Protein AF-0000000067814040 (afdb_homodimer)

pLDDT: mean 76.68, std 21.83, range [29.09, 97.12]

Solvent-accessible surface area (backbone atoms only — not comparable to full-atom values): 14785 Å² total; per-residue (Å²): 137,80,80,74,77,75,74,78,72,78,73,64,59,64,59,48,51,52,49,49,51,51,48,52,51,48,50,49,51,46,48,53,50,46,48,51,49,50,57,46,49,72,57,18,56,72,44,40,51,51,40,48,48,37,49,49,43,40,53,51,52,50,51,43,36,55,52,36,62,66,55,54,41,68,54,37,56,74,64,34,38,67,59,50,40,55,51,50,29,62,50,62,69,46,59,79,85,33,56,80,59,49,51,84,36,51,29,58,32,54,50,34,38,52,48,48,51,52,50,52,49,45,51,27,54,51,51,47,42,55,52,55,58,72,71,109,137,80,80,74,77,75,73,80,72,79,72,63,60,64,59,48,52,54,48,49,51,52,49,51,52,49,49,49,52,46,47,53,49,47,48,51,48,49,56,48,49,71,59,16,57,71,46,40,52,50,41,46,49,37,48,49,43,43,53,51,52,52,52,43,34,56,53,37,62,67,57,54,42,68,56,36,56,74,63,36,37,68,59,51,41,55,52,50,27,62,51,62,68,47,60,79,85,32,57,79,57,49,53,84,36,52,27,58,33,52,49,36,40,54,48,49,52,52,50,52,48,44,50,28,53,49,51,48,43,54,53,55,58,72,70,108

Radius of gyration: 29.71 Å; Cα contacts (8 Å, |Δi|>4): 203; chains: 2; bounding box: 99×56×40 Å

Secondary structure (DSSP, 8-state):
------------HHHHHHHHHHHHHHHHHHHHHHHHHHHHHHTHHHHHHHHHHHHHHHHHHHHHHHHHHHS-HHHHHHT-HHHHHHHHHHHHT--GGG----TT-HHHHHHHHHHHHHHHHHHHHHHHHHHHHHH-/------------HHHHHHHHHHHHHHHHHHHHHHHHHHHHHHTHHHHHHHHHHHHHHHHHHHHHHHHHHHS-HHHHHHT-HHHHHHHHHHHHT--GGG----TT-HHHHHHHHHHHHHHHHHHHHHHHHHHHHHH-

Sequence (272 aa):
MSIERRSCVNQAPHVTKRLLAIIVLLTGLLCMFGGYLLGRMARVEPRKNTEMLTYNLTLLADSIYKKAKRIPPKLLHQNDPDKIQIRLFEIFNCTQLCGALNKYNLAEFVKNSINFQVTKLMKSVNNASVYLDSLSMSIERRSCVNQAPHVTKRLLAIIVLLTGLLCMFGGYLLGRMARVEPRKNTEMLTYNLTLLADSIYKKAKRIPPKLLHQNDPDKIQIRLFEIFNCTQLCGALNKYNLAEFVKNSINFQVTKLMKSVNNASVYLDSLS

Foldseek 3Di:
DPPPPPPPPDDPVVVVVVVVVVVVVVVVVCCVVVCVVVVCVVVCPVCVVVVVVVVVVVVVLVVVLVVQQPDALVVCVVVDQVVVVVVVCVVLVHDCQLDGTHSHCRSSSSNSSSVVSVVVVVVVVVVVVVVVVVVD/DDPPPPPPDDPPVVV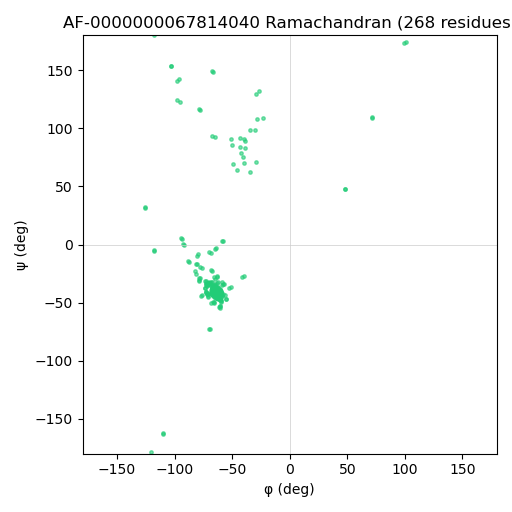VVVVVVVVVVVVVVCCVVVCVVVVCVVVCPVCVVVVVVVVVVVVVLVVVLVVQQPDALVNCVVVDQVVVVVVVCVVLVHDCQLDGTHSHCRSSSSNSSSVVSVVVVVVVVVVVVVVVVVVD

Organism: Spodoptera frugiperda (NCBI:txid7108)

Structure (mmCIF, N/CA/C/O backbone):
data_AF-0000000067814040-model_v1
#
loop_
_entity.id
_entity.type
_entity.pdbx_description
1 polymer SFRICE_004901
#
loop_
_atom_site.group_PDB
_atom_site.id
_atom_site.type_symbol
_atom_site.label_atom_id
_atom_site.label_alt_id
_atom_site.label_comp_id
_atom_site.label_asym_id
_atom_site.label_entity_id
_atom_site.label_seq_id
_atom_site.pdbx_PDB_ins_code
_atom_site.Cartn_x
_atom_site.Cartn_y
_atom_site.Cartn_z
_atom_site.occupancy
_atom_site.B_iso_or_equiv
_atom_site.auth_seq_id
_atom_site.auth_comp_id
_atom_site.auth_asym_id
_atom_site.auth_atom_id
_atom_site.pdbx_PDB_model_num
ATOM 1 N N . MET A 1 1 ? -80.875 -21.75 18.078 1 29.89 1 MET A N 1
ATOM 2 C CA . MET A 1 1 ? -79.812 -20.828 18.469 1 29.89 1 MET A CA 1
ATOM 3 C C . MET A 1 1 ? -78.625 -20.844 17.484 1 29.89 1 MET A C 1
ATOM 5 O O . MET A 1 1 ? -77.938 -21.844 17.375 1 29.89 1 MET A O 1
ATOM 9 N N . SER A 1 2 ? -78.875 -20.281 16.25 1 31.06 2 SER A N 1
ATOM 10 C CA . SER A 1 2 ? -78.125 -20.25 15.023 1 31.06 2 SER A CA 1
ATOM 11 C C . SER A 1 2 ? -76.812 -19.469 15.219 1 31.06 2 SER A C 1
ATOM 13 O O . SER A 1 2 ? -76.812 -18.359 15.75 1 31.06 2 SER A O 1
ATOM 15 N N . ILE A 1 3 ? -75.812 -20.25 15.547 1 33.28 3 ILE A N 1
ATOM 16 C CA . ILE A 1 3 ? -74.375 -19.812 15.625 1 33.28 3 ILE A CA 1
ATOM 17 C C . ILE A 1 3 ? -74.062 -18.922 14.43 1 33.28 3 ILE A C 1
ATOM 19 O O . ILE A 1 3 ? -74.125 -19.359 13.281 1 33.28 3 ILE A O 1
ATOM 23 N N . GLU A 1 4 ? -74.438 -17.641 14.43 1 31.72 4 GLU A N 1
ATOM 24 C CA . GLU A 1 4 ? -74.062 -16.672 13.406 1 31.72 4 GLU A CA 1
ATOM 25 C C . GLU A 1 4 ? -72.562 -16.672 13.164 1 31.72 4 GLU A C 1
ATOM 27 O O . GLU A 1 4 ? -71.812 -16.5 14.094 1 31.72 4 GLU A O 1
ATOM 32 N N . ARG A 1 5 ? -72.062 -17.5 12.203 1 30.45 5 ARG A N 1
ATOM 33 C CA . ARG A 1 5 ? -70.688 -17.438 11.617 1 30.45 5 ARG A CA 1
ATOM 34 C C . ARG A 1 5 ? -70.312 -16.016 11.266 1 30.45 5 ARG A C 1
ATOM 36 O O . ARG A 1 5 ? -70.875 -15.406 10.367 1 30.45 5 ARG A O 1
ATOM 43 N N . ARG A 1 6 ? -70.188 -15.078 12.227 1 32.72 6 ARG A N 1
ATOM 44 C CA . ARG A 1 6 ? -69.625 -13.789 11.875 1 32.72 6 ARG A CA 1
ATOM 45 C C . ARG A 1 6 ? -68.375 -13.977 10.953 1 32.72 6 ARG A C 1
ATOM 47 O O . ARG A 1 6 ? -67.5 -14.742 11.266 1 32.72 6 ARG A O 1
ATOM 54 N N . SER A 1 7 ? -68.625 -13.977 9.57 1 29.09 7 SER A N 1
ATOM 55 C CA . SER A 1 7 ? -67.625 -13.859 8.5 1 29.09 7 SER A CA 1
ATOM 56 C C . SER A 1 7 ? -66.562 -12.844 8.844 1 29.09 7 SER A C 1
ATOM 58 O O . SER A 1 7 ? -66.875 -11.68 9.117 1 29.09 7 SER A O 1
ATOM 60 N N . CYS A 1 8 ? -65.625 -13.172 9.75 1 32.09 8 CYS A N 1
ATOM 61 C CA . CYS A 1 8 ? -64.375 -12.484 9.844 1 32.09 8 CYS A CA 1
ATOM 62 C C . CYS A 1 8 ? -63.875 -12.031 8.461 1 32.09 8 CYS A C 1
ATOM 64 O O . CYS A 1 8 ? -63.5 -12.852 7.637 1 32.09 8 CYS A O 1
ATOM 66 N N . VAL A 1 9 ? -64.688 -11.141 7.816 1 32.97 9 VAL A N 1
ATOM 67 C CA . VAL A 1 9 ? -64.375 -10.422 6.594 1 32.97 9 VAL A CA 1
ATOM 68 C C . VAL A 1 9 ? -62.844 -10.211 6.52 1 32.97 9 VAL A C 1
ATOM 70 O O . VAL A 1 9 ? -62.188 -10.047 7.547 1 32.97 9 VAL A O 1
ATOM 73 N N . ASN A 1 10 ? -62.25 -10.594 5.34 1 32.94 10 ASN A N 1
ATOM 74 C CA . ASN A 1 10 ? -60.938 -10.539 4.668 1 32.94 10 ASN A CA 1
ATOM 75 C C . ASN A 1 10 ? -60.25 -9.203 4.895 1 32.94 10 ASN A C 1
ATOM 77 O O . ASN A 1 10 ? -60.844 -8.148 4.695 1 32.94 10 ASN A O 1
ATOM 81 N N . GLN A 1 11 ? -59.469 -9.062 5.883 1 40.62 11 GLN A N 1
ATOM 82 C CA . GLN A 1 11 ? -58.438 -8.039 6.023 1 40.62 11 GLN A CA 1
ATOM 83 C C . GLN A 1 11 ? -58 -7.504 4.66 1 40.62 11 GLN A C 1
ATOM 85 O O . GLN A 1 11 ? -57.844 -8.266 3.703 1 40.62 11 GLN A O 1
ATOM 90 N N . ALA A 1 12 ? -58.344 -6.27 4.281 1 43.25 12 ALA A N 1
ATOM 91 C CA . ALA A 1 12 ? -58.125 -5.523 3.043 1 43.25 12 ALA A CA 1
ATOM 92 C C . ALA A 1 12 ? -56.844 -5.953 2.361 1 43.25 12 ALA A C 1
ATOM 94 O O . ALA A 1 12 ? -55.781 -5.992 2.992 1 43.25 12 ALA A O 1
ATOM 95 N N . PRO A 1 13 ? -56.875 -6.848 1.321 1 46.22 13 PRO A N 1
ATOM 96 C CA . PRO A 1 13 ? -55.781 -7.422 0.5 1 46.22 13 PRO A CA 1
ATOM 97 C C . PRO A 1 13 ? -54.719 -6.398 0.113 1 46.22 13 PRO A C 1
ATOM 99 O O . PRO A 1 13 ? -53.562 -6.758 -0.106 1 46.22 13 PRO A O 1
ATOM 102 N N . HIS A 1 14 ? -55.188 -5.172 0.047 1 48.94 14 HIS A N 1
ATOM 103 C CA . HIS A 1 14 ? -54.219 -4.203 -0.457 1 48.94 14 HIS A CA 1
ATOM 104 C C . HIS A 1 14 ? -53.125 -3.936 0.569 1 48.94 14 HIS A C 1
ATOM 106 O O . HIS A 1 14 ? -51.938 -3.799 0.21 1 48.94 14 HIS A O 1
ATOM 112 N N . VAL A 1 15 ? -53.656 -3.967 1.816 1 52.91 15 VAL A N 1
ATOM 113 C CA . VAL A 1 15 ? -52.656 -3.684 2.832 1 52.91 15 VAL A CA 1
ATOM 114 C C . VAL A 1 15 ? -51.719 -4.875 2.973 1 52.91 15 VAL A C 1
ATOM 116 O O . VAL A 1 15 ? -50.5 -4.703 3.178 1 52.91 15 VAL A O 1
ATOM 119 N N . THR A 1 16 ? -52.344 -6.043 2.723 1 54.88 16 THR A N 1
ATOM 120 C CA . THR A 1 16 ? -51.531 -7.238 2.861 1 54.88 16 THR A CA 1
ATOM 121 C C . THR A 1 16 ? -50.562 -7.367 1.692 1 54.88 16 THR A C 1
ATOM 123 O O . THR A 1 16 ? -49.406 -7.793 1.872 1 54.88 16 THR A O 1
ATOM 126 N N . LYS A 1 17 ? -51.125 -6.965 0.548 1 56.12 17 LYS A N 1
ATOM 127 C CA . LYS A 1 17 ? -50.219 -7.035 -0.613 1 56.12 17 LYS A CA 1
ATOM 128 C C . LYS A 1 17 ? -49.062 -6.059 -0.475 1 56.12 17 LYS A C 1
ATOM 130 O O . LYS A 1 17 ? -47.938 -6.383 -0.843 1 56.12 17 LYS A O 1
ATOM 135 N N . ARG A 1 18 ? -49.375 -4.871 0.14 1 54.59 18 ARG A N 1
ATOM 136 C CA . ARG A 1 18 ? -48.344 -3.885 0.341 1 54.59 18 ARG A CA 1
ATOM 137 C C . ARG A 1 18 ? -47.344 -4.34 1.42 1 54.59 18 ARG A C 1
ATOM 139 O O . ARG A 1 18 ? -46.156 -4.16 1.284 1 54.59 18 ARG A O 1
ATOM 146 N N . LEU A 1 19 ? -47.938 -5.07 2.383 1 57.78 19 LEU A N 1
ATOM 147 C CA . LEU A 1 19 ? -47.094 -5.594 3.457 1 57.78 19 LEU A CA 1
ATOM 148 C C . LEU A 1 19 ? -46.219 -6.746 2.959 1 57.78 19 LEU A C 1
ATOM 150 O O . LEU A 1 19 ? -45.062 -6.828 3.297 1 57.78 19 LEU A O 1
ATOM 154 N N . LEU A 1 20 ? -46.844 -7.527 2.18 1 59 20 LEU A N 1
ATOM 155 C CA . LEU A 1 20 ? -46.094 -8.633 1.598 1 59 20 LEU A CA 1
ATOM 156 C C . LEU A 1 20 ? -45 -8.117 0.656 1 59 20 LEU A C 1
ATOM 158 O O . LEU A 1 20 ? -43.906 -8.656 0.629 1 59 20 LEU A O 1
ATOM 162 N N . ALA A 1 21 ? -45.344 -7.051 -0.032 1 61.56 21 ALA A N 1
ATOM 163 C CA . ALA A 1 21 ? -44.375 -6.445 -0.924 1 61.56 21 ALA A CA 1
ATOM 164 C C . ALA A 1 21 ? -43.188 -5.883 -0.137 1 61.56 21 ALA A C 1
ATOM 166 O O . ALA A 1 21 ? -42.031 -6.016 -0.554 1 61.56 21 ALA A O 1
ATOM 167 N N . ILE A 1 22 ? -43.438 -5.359 0.998 1 60.5 22 ILE A N 1
ATOM 168 C CA . ILE A 1 22 ? -42.406 -4.777 1.838 1 60.5 22 ILE A CA 1
ATOM 169 C C . ILE A 1 22 ? -41.562 -5.887 2.436 1 60.5 22 ILE A C 1
ATOM 171 O O . ILE A 1 22 ? -40.312 -5.766 2.496 1 60.5 22 ILE A O 1
ATOM 175 N N . ILE A 1 23 ? -42.25 -7.031 2.734 1 61.66 23 ILE A N 1
ATOM 176 C CA . ILE A 1 23 ? -41.5 -8.148 3.311 1 61.66 23 ILE A CA 1
ATOM 177 C C . ILE A 1 23 ? -40.594 -8.773 2.254 1 61.66 23 ILE A C 1
ATOM 179 O O . ILE A 1 23 ? -39.438 -9.094 2.531 1 61.66 23 ILE A O 1
ATOM 183 N N . VAL A 1 24 ? -41.094 -8.93 1.119 1 62.81 24 VAL A N 1
ATOM 184 C CA . VAL A 1 24 ? -40.312 -9.508 0.027 1 62.81 24 VAL A CA 1
ATOM 185 C C . VAL A 1 24 ? -39.156 -8.586 -0.324 1 62.81 24 VAL A C 1
ATOM 187 O O . VAL A 1 24 ? -38.031 -9.055 -0.565 1 62.81 24 VAL A O 1
ATOM 190 N N . LEU A 1 25 ? -39.344 -7.297 -0.315 1 67.06 25 LEU A N 1
ATOM 191 C CA . LEU A 1 25 ? -38.281 -6.336 -0.593 1 67.06 25 LEU A CA 1
ATOM 192 C C . LEU A 1 25 ? -37.219 -6.359 0.506 1 67.06 25 LEU A C 1
ATOM 194 O O . LEU A 1 25 ? -36.031 -6.336 0.22 1 67.06 25 LEU A O 1
ATOM 198 N N . LEU A 1 26 ? -37.656 -6.527 1.715 1 66.81 26 LEU A N 1
ATOM 199 C CA . LEU A 1 26 ? -36.75 -6.555 2.846 1 66.81 26 LEU A CA 1
ATOM 200 C C . LEU A 1 26 ? -35.938 -7.848 2.857 1 66.81 26 LEU A C 1
ATOM 202 O O . LEU A 1 26 ? -34.719 -7.828 3.127 1 66.81 26 LEU A O 1
ATOM 206 N N . THR A 1 27 ? -36.625 -8.859 2.594 1 63.78 27 THR A N 1
ATOM 207 C CA . THR A 1 27 ? -35.938 -10.148 2.531 1 63.78 27 THR A CA 1
ATOM 208 C C . THR A 1 27 ? -34.938 -10.164 1.384 1 63.78 27 THR A C 1
ATOM 210 O O . THR A 1 27 ? -33.844 -10.695 1.53 1 63.78 27 THR A O 1
ATOM 213 N N . GLY A 1 28 ? -35.406 -9.641 0.314 1 62.19 28 GLY A N 1
ATOM 214 C CA . GLY A 1 28 ? -34.469 -9.547 -0.805 1 62.19 28 GLY A CA 1
ATOM 215 C C . GLY A 1 28 ? -33.25 -8.719 -0.491 1 62.19 28 GLY A C 1
ATOM 216 O O . GLY A 1 28 ? -32.125 -9.102 -0.838 1 62.19 28 GLY A O 1
ATOM 217 N N . LEU A 1 29 ? -33.375 -7.641 0.146 1 61.84 29 LEU A N 1
ATOM 218 C CA . LEU A 1 29 ? -32.281 -6.777 0.553 1 61.84 29 LEU A CA 1
ATOM 219 C C . LEU A 1 29 ? -31.359 -7.496 1.543 1 61.84 29 LEU A C 1
ATOM 221 O O . LEU A 1 29 ? -30.141 -7.402 1.446 1 61.84 29 LEU A O 1
ATOM 225 N N . LEU A 1 30 ? -31.922 -8.188 2.445 1 59.62 30 LEU A N 1
ATOM 226 C CA . LEU A 1 30 ? -31.156 -8.945 3.43 1 59.62 30 LEU A CA 1
ATOM 227 C C . LEU A 1 30 ? -30.344 -10.047 2.756 1 59.62 30 LEU A C 1
ATOM 229 O O . LEU A 1 30 ? -29.188 -10.273 3.113 1 59.62 30 LEU A O 1
ATOM 233 N N . CYS A 1 31 ? -31.031 -10.641 1.894 1 62.41 31 CYS A N 1
ATOM 234 C CA . CYS A 1 31 ? -30.344 -11.711 1.167 1 62.41 31 CYS A CA 1
ATOM 235 C C . CYS A 1 31 ? -29.234 -11.156 0.293 1 62.41 31 CYS A C 1
ATOM 237 O O . CYS A 1 31 ? -28.172 -11.766 0.176 1 62.41 31 CYS A O 1
ATOM 239 N N . MET A 1 32 ? -29.406 -10.125 -0.333 1 54.78 32 MET A N 1
ATOM 240 C CA . MET A 1 32 ? -28.344 -9.492 -1.109 1 54.78 32 MET A CA 1
ATOM 241 C C . MET A 1 32 ? -27.188 -9.047 -0.206 1 54.78 32 MET A C 1
ATOM 243 O O . MET A 1 32 ? -26.016 -9.242 -0.542 1 54.78 32 MET A O 1
ATOM 247 N N . PHE A 1 33 ? -27.547 -8.516 0.903 1 56.56 33 PHE A N 1
ATOM 248 C CA . PHE A 1 33 ? -26.531 -8.086 1.861 1 56.56 33 PHE A CA 1
ATOM 249 C C . PHE A 1 33 ? -25.844 -9.289 2.508 1 56.56 33 PHE A C 1
ATOM 251 O O . PHE A 1 33 ? -24.641 -9.289 2.711 1 56.56 33 PHE A O 1
ATOM 258 N N . GLY A 1 34 ? -26.688 -10.242 2.898 1 50.03 34 GLY A N 1
ATOM 259 C CA . GLY A 1 34 ? -26.125 -11.461 3.465 1 50.03 34 GLY A CA 1
ATOM 260 C C . GLY A 1 34 ? -25.219 -12.203 2.504 1 50.03 34 GLY A C 1
ATOM 261 O O . GLY A 1 34 ? -24.141 -12.664 2.891 1 50.03 34 GLY A O 1
ATOM 262 N N . GLY A 1 35 ? -25.688 -12.477 1.37 1 50.16 35 GLY A N 1
ATOM 263 C CA . GLY A 1 35 ? -24.859 -13.109 0.349 1 50.16 35 GLY A CA 1
ATOM 264 C C . GLY A 1 35 ? -23.594 -12.344 0.045 1 50.16 35 GLY A C 1
ATOM 265 O O . GLY A 1 35 ? -22.516 -12.93 -0.092 1 50.16 35 GLY A O 1
ATOM 266 N N . TYR A 1 36 ? -23.766 -11.031 -0.13 1 46.75 36 TYR A N 1
ATOM 267 C CA . TYR A 1 36 ? -22.594 -10.18 -0.329 1 46.75 36 TYR A CA 1
ATOM 268 C C . TYR A 1 36 ? -21.609 -10.32 0.831 1 46.75 36 TYR A C 1
ATOM 270 O O . TYR A 1 36 ? -20.406 -10.43 0.621 1 46.75 36 TYR A O 1
ATOM 278 N N . LEU A 1 37 ? -22.156 -10.32 1.994 1 43.53 37 LEU A N 1
ATOM 279 C CA . LEU A 1 37 ? -21.312 -10.469 3.18 1 43.53 37 LEU A CA 1
ATOM 280 C C . LEU A 1 37 ? -20.672 -11.852 3.219 1 43.53 37 LEU A C 1
ATOM 282 O O . LEU A 1 37 ? -19.484 -11.977 3.549 1 43.53 37 LEU A O 1
ATOM 286 N N . LEU A 1 38 ? -21.531 -12.883 3.033 1 47.12 38 LEU A N 1
ATOM 287 C CA . LEU A 1 38 ? -21 -14.242 3.057 1 47.12 38 LEU A CA 1
ATOM 288 C C . LEU A 1 38 ? -19.969 -14.445 1.958 1 47.12 38 LEU A C 1
ATOM 290 O O . LEU A 1 38 ? -18.984 -15.164 2.154 1 47.12 38 LEU A O 1
ATOM 294 N N . GLY A 1 39 ? -20.359 -14.156 0.767 1 41.69 39 GLY A N 1
ATOM 295 C CA . GLY A 1 39 ? -19.406 -14.234 -0.332 1 41.69 39 GLY A CA 1
ATOM 296 C C . GLY A 1 39 ? -18.125 -13.477 -0.067 1 41.69 39 GLY A C 1
ATOM 297 O O . GLY A 1 39 ? -17.031 -13.938 -0.434 1 41.69 39 GLY A O 1
ATOM 298 N N . ARG A 1 40 ? -18.312 -12.367 0.598 1 41.91 40 ARG A N 1
ATOM 299 C CA . ARG A 1 40 ? -17.141 -11.594 1.003 1 41.91 40 ARG A CA 1
ATOM 300 C C . ARG A 1 40 ? -16.359 -12.32 2.1 1 41.91 40 ARG A C 1
ATOM 302 O O . ARG A 1 40 ? -15.141 -12.164 2.211 1 41.91 40 ARG A O 1
ATOM 309 N N . MET A 1 41 ? -17.047 -12.961 2.865 1 40 41 MET A N 1
ATOM 310 C CA . MET A 1 41 ? -16.375 -13.68 3.951 1 40 41 MET A CA 1
ATOM 311 C C . MET A 1 41 ? -15.539 -14.828 3.412 1 40 41 MET A C 1
ATOM 313 O O . MET A 1 41 ? -14.445 -15.094 3.92 1 40 41 MET A O 1
ATOM 317 N N . ALA A 1 42 ? -16.047 -15.703 2.566 1 40.38 42 ALA A N 1
ATOM 318 C CA . ALA A 1 42 ? -15.273 -16.812 2.002 1 40.38 42 ALA A CA 1
ATOM 319 C C . ALA A 1 42 ? -14.086 -16.281 1.203 1 40.38 42 ALA A C 1
ATOM 321 O O . ALA A 1 42 ? -13.039 -16.938 1.135 1 40.38 42 ALA A O 1
ATOM 322 N N . ARG A 1 43 ? -14.234 -15.344 0.347 1 43.09 43 ARG A N 1
ATOM 323 C CA . ARG A 1 43 ? -13.188 -14.586 -0.33 1 43.09 43 ARG A CA 1
ATOM 324 C C . ARG A 1 43 ? -12.289 -13.867 0.675 1 43.09 43 ARG A C 1
ATOM 326 O O . ARG A 1 43 ? -11.305 -13.234 0.294 1 43.09 43 ARG A O 1
ATOM 333 N N . VAL A 1 44 ? -12.617 -14.141 1.952 1 45.44 44 VAL A N 1
ATOM 334 C CA . VAL A 1 44 ? -12.266 -13.305 3.098 1 45.44 44 VAL A CA 1
ATOM 335 C C . VAL A 1 44 ? -10.828 -13.602 3.529 1 45.44 44 VAL A C 1
ATOM 337 O O . VAL A 1 44 ? -10.102 -12.695 3.949 1 45.44 44 VAL A O 1
ATOM 340 N N . GLU A 1 45 ? -10.484 -14.859 3.156 1 47.69 45 GLU A N 1
ATOM 341 C CA . GLU A 1 45 ? -9.242 -15.062 3.895 1 47.69 45 GLU A CA 1
ATOM 342 C C . GLU A 1 45 ? -8.117 -14.188 3.342 1 47.69 45 GLU A C 1
ATOM 344 O O . GLU A 1 45 ? -7.453 -13.469 4.094 1 47.69 45 GLU A O 1
ATOM 349 N N . PRO A 1 46 ? -7.648 -14.664 2.082 1 52.28 46 PRO A N 1
ATOM 350 C CA . PRO A 1 46 ? -6.535 -13.836 1.626 1 52.28 46 PRO A CA 1
ATOM 351 C C . PRO A 1 46 ? -6.906 -12.359 1.513 1 52.28 46 PRO A C 1
ATOM 353 O O . PRO A 1 46 ? -6.066 -11.484 1.755 1 52.28 46 PRO A O 1
ATOM 356 N N . ARG A 1 47 ? -8.258 -12.305 1.109 1 56.28 47 ARG A N 1
ATOM 357 C CA . ARG A 1 47 ? -8.812 -10.961 0.937 1 56.28 47 ARG A CA 1
ATOM 358 C C . ARG A 1 47 ? -8.812 -10.195 2.256 1 56.28 47 ARG A C 1
ATOM 360 O O . ARG A 1 47 ? -8.523 -9 2.285 1 56.28 47 ARG A O 1
ATOM 367 N N . LYS A 1 48 ? -8.906 -11.211 3.287 1 67.38 48 LYS A N 1
ATOM 368 C CA . LYS A 1 48 ? -9.102 -10.547 4.574 1 67.38 48 LYS A CA 1
ATOM 369 C C . LYS A 1 48 ? -7.781 -10 5.113 1 67.38 48 LYS A C 1
ATOM 371 O O . LYS A 1 48 ? -7.738 -8.891 5.652 1 67.38 48 LYS A O 1
ATOM 376 N N . ASN A 1 49 ? -6.699 -10.891 4.625 1 73.12 49 ASN A N 1
ATOM 377 C CA . ASN A 1 49 ? -5.438 -10.438 5.211 1 73.12 49 ASN A CA 1
ATOM 378 C C . ASN A 1 49 ? -4.902 -9.195 4.504 1 73.12 49 ASN A C 1
ATOM 380 O O . ASN A 1 49 ? -4.477 -8.242 5.156 1 73.12 49 ASN A O 1
ATOM 384 N N . THR A 1 50 ? -5 -9.297 3.109 1 80.62 50 THR A N 1
ATOM 385 C CA . THR A 1 50 ? -4.52 -8.148 2.357 1 80.62 50 THR A CA 1
ATOM 386 C C . THR A 1 50 ? -5.414 -6.934 2.594 1 80.62 50 THR A C 1
ATOM 388 O O . THR A 1 50 ? -4.926 -5.812 2.727 1 80.62 50 THR A O 1
ATOM 391 N N . GLU A 1 51 ? -6.703 -7.273 2.705 1 83.38 51 GLU A N 1
ATOM 392 C CA . GLU A 1 51 ? -7.652 -6.195 2.959 1 83.38 51 GLU A CA 1
ATOM 393 C C . GLU A 1 51 ? -7.41 -5.555 4.324 1 83.38 51 GLU A C 1
ATOM 395 O O . GLU A 1 51 ? -7.422 -4.332 4.453 1 83.38 51 GLU A O 1
ATOM 400 N N . MET A 1 52 ? -7.141 -6.367 5.273 1 84.69 52 MET A N 1
ATOM 401 C CA . MET A 1 52 ? -6.867 -5.855 6.613 1 84.69 52 MET A CA 1
ATOM 402 C C . MET A 1 52 ? -5.578 -5.043 6.629 1 84.69 52 MET A C 1
ATOM 404 O O . MET A 1 52 ? -5.512 -3.982 7.254 1 84.69 52 MET A O 1
ATOM 408 N N . LEU A 1 53 ? -4.641 -5.555 5.902 1 89.94 53 LEU A N 1
ATOM 409 C CA . LEU A 1 53 ? -3.354 -4.867 5.879 1 89.94 53 LEU A CA 1
ATOM 410 C C . LEU A 1 53 ? -3.477 -3.508 5.199 1 89.94 53 LEU A C 1
ATOM 412 O O . LEU A 1 53 ? -2.934 -2.516 5.688 1 89.94 53 LEU A O 1
ATOM 416 N N .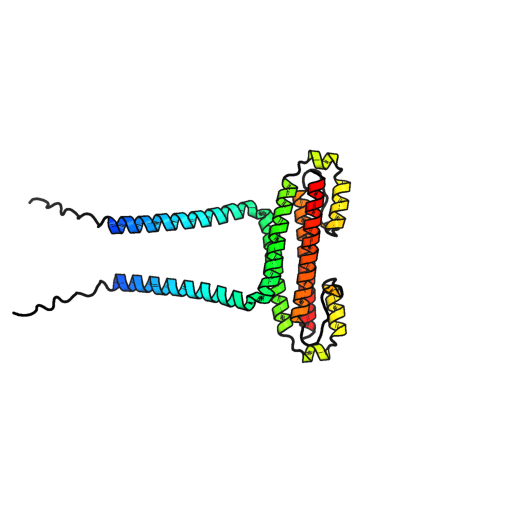 THR A 1 54 ? -4.219 -3.502 4.102 1 89 54 THR A N 1
ATOM 417 C CA . THR A 1 54 ? -4.367 -2.23 3.404 1 89 54 THR A CA 1
ATOM 418 C C . THR A 1 54 ? -5.234 -1.269 4.211 1 89 54 THR A C 1
ATOM 420 O O . THR A 1 54 ? -5.008 -0.057 4.191 1 89 54 THR A O 1
ATOM 423 N N . TYR A 1 55 ? -6.148 -1.857 4.902 1 86.69 55 TYR A N 1
ATOM 424 C CA . TYR A 1 55 ? -6.945 -1.025 5.797 1 86.69 55 TYR A CA 1
ATOM 425 C C . TYR A 1 55 ? -6.078 -0.406 6.887 1 86.69 55 TYR A C 1
ATOM 427 O O . TYR A 1 55 ? -6.18 0.792 7.164 1 86.69 55 TYR A O 1
ATOM 435 N N . ASN A 1 56 ? -5.223 -1.221 7.488 1 87.12 56 ASN A N 1
ATOM 436 C CA . ASN A 1 56 ? -4.301 -0.722 8.5 1 87.12 56 ASN A CA 1
ATOM 437 C C . ASN A 1 56 ? -3.371 0.347 7.938 1 87.12 56 ASN A C 1
ATOM 439 O O . ASN A 1 56 ? -3.07 1.334 8.609 1 87.12 56 ASN A O 1
ATOM 443 N N . LEU A 1 57 ? -2.953 0.135 6.711 1 93.12 57 LEU A N 1
ATOM 444 C CA . LEU A 1 57 ? -2.111 1.134 6.062 1 93.12 57 LEU A CA 1
ATOM 445 C C . LEU A 1 57 ? -2.85 2.461 5.922 1 93.12 57 LEU A C 1
ATOM 447 O O . LEU A 1 57 ? -2.27 3.525 6.141 1 93.12 57 LEU A O 1
ATOM 451 N N . THR A 1 58 ? -4.145 2.367 5.602 1 90.69 58 THR A N 1
ATOM 452 C CA . THR A 1 58 ? -4.949 3.578 5.457 1 90.69 58 THR A CA 1
ATOM 453 C C . THR A 1 58 ? -5.059 4.316 6.789 1 90.69 58 THR A C 1
ATOM 455 O O . THR A 1 58 ? -4.902 5.535 6.844 1 90.69 58 THR A O 1
ATOM 458 N N . LEU A 1 59 ? -5.281 3.613 7.832 1 88.81 59 LEU A N 1
ATOM 459 C CA . LEU A 1 59 ? -5.395 4.207 9.164 1 88.81 59 LEU A CA 1
ATOM 460 C C . LEU A 1 59 ? -4.082 4.859 9.578 1 88.81 59 LEU A C 1
ATOM 462 O O . LEU A 1 59 ? -4.082 5.961 10.133 1 88.81 59 LEU A O 1
ATOM 466 N N . LEU A 1 60 ? -3.018 4.133 9.352 1 92.81 60 LEU A N 1
ATOM 467 C CA . LEU A 1 60 ? -1.701 4.66 9.695 1 92.81 60 LEU A CA 1
ATOM 468 C C . LEU A 1 60 ? -1.4 5.93 8.906 1 92.81 60 LEU A C 1
ATOM 470 O O . LEU A 1 60 ? -0.867 6.898 9.461 1 92.81 60 LEU A O 1
ATOM 474 N N . ALA A 1 61 ? -1.744 5.875 7.637 1 93.44 61 ALA A N 1
ATOM 475 C CA . ALA A 1 61 ? -1.521 7.039 6.781 1 93.44 61 ALA A CA 1
ATOM 476 C C . ALA A 1 61 ? -2.305 8.25 7.281 1 93.44 61 ALA A C 1
ATOM 478 O O . ALA A 1 61 ? -1.786 9.367 7.309 1 93.44 61 ALA A O 1
ATOM 479 N N . ASP A 1 62 ? -3.498 8 7.664 1 90.25 62 ASP A N 1
ATOM 480 C CA . ASP A 1 62 ? -4.324 9.078 8.195 1 90.25 62 ASP A CA 1
ATOM 481 C C . ASP A 1 62 ? -3.748 9.625 9.5 1 90.25 62 ASP A C 1
ATOM 483 O O . ASP A 1 62 ? -3.732 10.836 9.719 1 90.25 62 ASP A O 1
ATOM 487 N N . SER A 1 63 ? -3.293 8.758 10.305 1 91.75 63 SER A N 1
ATOM 488 C CA . SER A 1 63 ? -2.738 9.148 11.602 1 91.75 63 SER A CA 1
ATOM 489 C C . SER A 1 63 ? -1.498 10.023 11.43 1 91.75 63 SER A C 1
ATOM 491 O O . SER A 1 63 ? -1.363 11.055 12.086 1 91.75 63 SER A O 1
ATOM 493 N N . ILE A 1 64 ? -0.634 9.648 10.539 1 94.75 64 ILE A N 1
ATOM 494 C CA . ILE A 1 64 ? 0.596 10.414 10.375 1 94.75 64 ILE A CA 1
ATOM 495 C C . ILE A 1 64 ? 0.285 11.75 9.695 1 94.75 64 ILE A C 1
ATOM 497 O O . ILE A 1 64 ? 0.951 12.75 9.953 1 94.75 64 ILE A O 1
ATOM 501 N N . TYR A 1 65 ? -0.693 11.742 8.82 1 93.38 65 TYR A N 1
ATOM 502 C CA . TYR A 1 65 ? -1.104 12.992 8.188 1 93.38 65 TYR A CA 1
ATOM 503 C C . TYR A 1 65 ? -1.571 14 9.227 1 93.38 65 TYR A C 1
ATOM 505 O O . TYR A 1 65 ? -1.156 15.164 9.203 1 93.38 65 TYR A O 1
ATOM 513 N N . LYS A 1 66 ? -2.414 13.539 10.102 1 90.88 66 LYS A N 1
ATOM 514 C CA . LYS A 1 66 ? -2.922 14.398 11.164 1 90.88 66 LYS A CA 1
ATOM 515 C C . LYS A 1 66 ? -1.788 14.898 12.055 1 90.88 66 LYS A C 1
ATOM 517 O O . LYS A 1 66 ? -1.769 16.062 12.453 1 90.88 66 LYS A O 1
ATOM 522 N N . LYS A 1 67 ? -0.873 14.047 12.312 1 92.88 67 LYS A N 1
ATOM 523 C CA . LYS A 1 67 ? 0.285 14.406 13.125 1 92.88 67 LYS A CA 1
ATOM 524 C C . LYS A 1 67 ? 1.133 15.469 12.43 1 92.88 67 LYS A C 1
ATOM 526 O O . LYS A 1 67 ? 1.538 16.453 13.055 1 92.88 67 LYS A O 1
ATOM 531 N N . ALA A 1 68 ? 1.368 15.273 11.18 1 95 68 ALA A N 1
ATOM 532 C CA . ALA A 1 68 ? 2.164 16.219 10.398 1 95 68 ALA A CA 1
ATOM 533 C C . ALA A 1 68 ? 1.485 17.578 10.336 1 95 68 ALA A C 1
ATOM 535 O O . ALA A 1 68 ? 2.154 18.625 10.383 1 95 68 ALA A O 1
ATOM 536 N N . LYS A 1 69 ? 0.182 17.578 10.266 1 92.81 69 LYS A N 1
ATOM 537 C CA . LYS A 1 69 ? -0.585 18.812 10.156 1 92.81 69 LYS A CA 1
ATOM 538 C C . LYS A 1 69 ? -0.504 19.625 11.445 1 92.81 69 LYS A C 1
ATOM 540 O O . LYS A 1 69 ? -0.642 20.859 11.422 1 92.81 69 LYS A O 1
ATOM 545 N N . ARG A 1 70 ? -0.209 19 12.5 1 93.25 70 ARG A N 1
ATOM 546 C CA . ARG A 1 70 ? -0.204 19.656 13.805 1 93.25 70 ARG A CA 1
ATOM 547 C C . ARG A 1 70 ? 1.154 20.297 14.094 1 93.25 70 ARG A C 1
ATOM 549 O O . ARG A 1 70 ? 1.283 21.109 15 1 93.25 70 ARG A O 1
ATOM 556 N N . ILE A 1 71 ? 2.156 19.938 13.344 1 94.69 71 ILE A N 1
ATOM 557 C CA . ILE A 1 71 ? 3.486 20.5 13.57 1 94.69 71 ILE A CA 1
ATOM 558 C C . ILE A 1 71 ? 3.562 21.906 12.992 1 94.69 71 ILE A C 1
ATOM 560 O O . ILE A 1 71 ? 3.412 22.094 11.781 1 94.69 71 ILE A O 1
ATOM 564 N N . PRO A 1 72 ? 3.752 22.875 13.812 1 93.5 72 PRO A N 1
ATOM 565 C CA . PRO A 1 72 ? 3.762 24.25 13.328 1 93.5 72 PRO A CA 1
ATOM 566 C C . PRO A 1 72 ? 4.949 24.562 12.422 1 93.5 72 PRO A C 1
ATOM 568 O O . PRO A 1 72 ? 6.035 24 12.609 1 93.5 72 PRO A O 1
ATOM 571 N N . PRO A 1 73 ? 4.785 25.469 11.469 1 93.88 73 PRO A N 1
ATOM 572 C CA . PRO A 1 73 ? 5.855 25.844 10.539 1 93.88 73 PRO A CA 1
ATOM 573 C C . PRO A 1 73 ? 7.094 26.391 11.258 1 93.88 73 PRO A C 1
ATOM 575 O O . PRO A 1 73 ? 8.219 26.188 10.789 1 93.88 73 PRO A O 1
ATOM 578 N N . LYS A 1 74 ? 6.945 27.062 12.383 1 93.44 74 LYS A N 1
ATOM 579 C CA . LYS A 1 74 ? 8.07 27.594 13.141 1 93.44 74 LYS A CA 1
ATOM 580 C C . LYS A 1 74 ? 9.016 26.5 13.586 1 93.44 74 LYS A C 1
ATOM 582 O O . LYS A 1 74 ? 10.242 26.656 13.508 1 93.44 74 LYS A O 1
ATOM 587 N N . LEU A 1 75 ? 8.453 25.422 13.992 1 93.81 75 LEU A N 1
ATOM 588 C CA . LEU A 1 75 ? 9.25 24.297 14.445 1 93.81 75 LEU A CA 1
ATOM 589 C C . LEU A 1 75 ? 10.016 23.672 13.289 1 93.81 75 LEU A C 1
ATOM 591 O O . LEU A 1 75 ? 11.156 23.234 13.453 1 93.81 75 LEU A O 1
ATOM 595 N N . LEU A 1 76 ? 9.422 23.578 12.141 1 93.81 76 LEU A N 1
ATOM 596 C CA . LEU A 1 76 ? 10.07 23.047 10.953 1 93.81 76 LEU A CA 1
ATOM 597 C C . LEU A 1 76 ? 11.227 23.938 10.516 1 93.81 76 LEU A C 1
ATOM 599 O O . LEU A 1 76 ? 12.281 23.438 10.117 1 93.81 76 LEU A O 1
ATOM 603 N N . HIS A 1 77 ? 11.016 25.203 10.617 1 92.38 77 HIS A N 1
ATOM 604 C CA . HIS A 1 77 ? 12.055 26.172 10.242 1 92.38 77 HIS A CA 1
ATOM 605 C C . HIS A 1 77 ? 13.258 26.062 11.172 1 92.38 77 HIS A C 1
ATOM 607 O O . HIS A 1 77 ? 14.406 26.062 10.711 1 92.38 77 HIS A O 1
ATOM 613 N N . GLN A 1 78 ? 12.969 25.844 12.5 1 93.06 78 GLN A N 1
ATOM 614 C CA . GLN A 1 78 ? 14.023 25.75 13.508 1 93.06 78 GLN A CA 1
ATOM 615 C C . GLN A 1 78 ? 14.852 24.484 13.32 1 93.06 78 GLN A C 1
ATOM 617 O O . GLN A 1 78 ? 16.047 24.469 13.648 1 93.06 78 GLN A O 1
ATOM 622 N N . ASN A 1 79 ? 14.219 23.406 12.836 1 93.19 79 ASN A N 1
ATOM 623 C CA . ASN A 1 79 ? 14.898 22.125 12.664 1 93.19 79 ASN A CA 1
ATOM 624 C C . ASN A 1 79 ? 15.461 21.969 11.25 1 93.19 79 ASN A C 1
ATOM 626 O O . ASN A 1 79 ? 15.859 20.875 10.852 1 93.19 79 ASN A O 1
ATOM 630 N N . ASP A 1 80 ? 15.391 22.891 10.453 1 92.5 80 ASP A N 1
ATOM 631 C CA . ASP A 1 80 ? 15.93 22.906 9.102 1 92.5 80 ASP A CA 1
ATOM 632 C C . ASP A 1 80 ? 15.117 22 8.18 1 92.5 80 ASP A C 1
ATOM 634 O O . ASP A 1 80 ? 15.281 20.781 8.195 1 92.5 80 ASP A O 1
ATOM 638 N N . PRO A 1 81 ? 14.422 22.516 7.332 1 92.94 81 PRO A N 1
ATOM 639 C CA . PRO A 1 81 ? 13.562 21.734 6.445 1 92.94 81 PRO A CA 1
ATOM 640 C C . PRO A 1 81 ? 14.352 20.781 5.547 1 92.94 81 PRO A C 1
ATOM 642 O O . PRO A 1 81 ? 13.867 19.703 5.215 1 92.94 81 PRO A O 1
ATOM 645 N N . ASP A 1 82 ? 15.547 21.141 5.141 1 92.25 82 ASP A N 1
ATOM 646 C CA . ASP A 1 82 ? 16.359 20.297 4.273 1 92.25 82 ASP A CA 1
ATOM 647 C C . ASP A 1 82 ? 16.781 19.016 4.996 1 92.25 82 ASP A C 1
ATOM 649 O O . ASP A 1 82 ? 16.766 17.938 4.414 1 92.25 82 ASP A O 1
ATOM 653 N N . LYS A 1 83 ? 17.109 19.156 6.273 1 94.31 83 LYS A N 1
ATOM 654 C CA . LYS A 1 83 ? 17.5 18 7.066 1 94.31 83 LYS A CA 1
ATOM 655 C C . LYS A 1 83 ? 16.297 17.062 7.281 1 94.31 83 LYS A C 1
ATOM 657 O O . LYS A 1 83 ? 16.438 15.844 7.211 1 94.31 83 LYS A O 1
ATOM 662 N N . ILE A 1 84 ? 15.188 17.625 7.527 1 95.44 84 ILE A N 1
ATOM 663 C CA . ILE A 1 84 ? 13.961 16.844 7.723 1 95.44 84 ILE A CA 1
ATOM 664 C C . ILE A 1 84 ? 13.617 16.094 6.434 1 95.44 84 ILE A C 1
ATOM 666 O O . ILE A 1 84 ? 13.266 14.922 6.469 1 95.44 84 ILE A O 1
ATOM 670 N N . GLN A 1 85 ? 13.766 16.828 5.281 1 94.5 85 GLN A N 1
ATOM 671 C CA . GLN A 1 85 ? 13.469 16.219 3.99 1 94.5 85 GLN A CA 1
ATOM 672 C C . GLN A 1 85 ? 14.375 15.023 3.719 1 94.5 85 GLN A C 1
ATOM 674 O O . GLN A 1 85 ? 13.906 13.977 3.275 1 94.5 85 GLN A O 1
ATOM 679 N N . ILE A 1 86 ? 15.633 15.18 3.945 1 94.31 86 ILE A N 1
ATOM 680 C CA . ILE A 1 86 ? 16.594 14.109 3.707 1 94.31 86 ILE A CA 1
ATOM 681 C C . ILE A 1 86 ? 16.234 12.898 4.559 1 94.31 86 ILE A C 1
ATOM 683 O O . ILE A 1 86 ? 16.25 11.766 4.07 1 94.31 86 ILE A O 1
ATOM 687 N N . ARG A 1 87 ? 15.852 13.133 5.793 1 95.56 87 ARG A N 1
ATOM 688 C CA . ARG A 1 87 ? 15.5 12.039 6.699 1 95.56 87 ARG A CA 1
ATOM 689 C C . ARG A 1 87 ? 14.227 11.336 6.234 1 95.56 87 ARG A C 1
ATOM 691 O O . ARG A 1 87 ? 14.156 10.109 6.238 1 95.56 87 ARG A O 1
ATOM 698 N N . LEU A 1 88 ? 13.289 12.109 5.84 1 95.75 88 LEU A N 1
ATOM 699 C CA . LEU A 1 88 ? 12.039 11.516 5.379 1 95.75 88 LEU A CA 1
ATOM 700 C C . LEU A 1 88 ? 12.234 10.797 4.047 1 95.75 88 LEU A C 1
ATOM 702 O O . LEU A 1 88 ? 11.602 9.773 3.791 1 95.75 88 LEU A O 1
ATOM 706 N N . PHE A 1 89 ? 13.125 11.289 3.191 1 95.19 89 PHE A N 1
ATOM 707 C CA . PHE A 1 89 ? 13.477 10.586 1.959 1 95.19 89 PHE A CA 1
ATOM 708 C C . PHE A 1 89 ? 14.047 9.211 2.262 1 95.19 89 PHE A C 1
ATOM 710 O O . PHE A 1 89 ? 13.695 8.227 1.607 1 95.19 89 PHE A O 1
ATOM 717 N N . GLU A 1 90 ? 14.844 9.148 3.25 1 95 90 GLU A N 1
ATOM 718 C CA . GLU A 1 90 ? 15.461 7.887 3.648 1 95 90 GLU A CA 1
ATOM 719 C C . GLU A 1 90 ? 14.422 6.922 4.211 1 95 90 GLU A C 1
ATOM 721 O O . GLU A 1 90 ? 14.43 5.734 3.883 1 95 90 GLU A O 1
ATOM 726 N N . ILE A 1 91 ? 13.516 7.445 5.016 1 95.81 91 ILE A N 1
ATOM 727 C CA . ILE A 1 91 ? 12.508 6.617 5.676 1 95.81 91 ILE A CA 1
ATOM 728 C C . ILE A 1 91 ? 11.562 6.027 4.633 1 95.81 91 ILE A C 1
ATOM 730 O O . ILE A 1 91 ? 11.258 4.832 4.668 1 95.81 91 ILE A O 1
ATOM 734 N N . PHE A 1 92 ? 11.109 6.859 3.645 1 94.75 92 PHE A N 1
ATOM 735 C CA . PHE A 1 92 ? 10.117 6.422 2.668 1 94.75 92 PHE A CA 1
ATOM 736 C C . PHE A 1 92 ? 10.797 5.871 1.419 1 94.75 92 PHE A C 1
ATOM 738 O O . PHE A 1 92 ? 10.125 5.395 0.502 1 94.75 92 PHE A O 1
ATOM 745 N N . ASN A 1 93 ? 12.156 5.883 1.458 1 89.5 93 ASN A N 1
ATOM 746 C CA . ASN A 1 93 ? 12.883 5.512 0.247 1 89.5 93 ASN A CA 1
ATOM 747 C C . ASN A 1 93 ? 12.328 6.238 -0.978 1 89.5 93 ASN A C 1
ATOM 749 O O . ASN A 1 93 ? 12.016 5.609 -1.988 1 89.5 93 ASN A O 1
ATOM 753 N N . CYS A 1 94 ? 12.18 7.449 -0.76 1 86.94 94 CYS A N 1
ATOM 754 C CA . CYS A 1 94 ? 11.609 8.312 -1.791 1 86.94 94 CYS A CA 1
ATOM 755 C C . CYS A 1 94 ? 12.703 9.125 -2.477 1 86.94 94 CYS A C 1
ATOM 757 O O . CYS A 1 94 ? 13.828 9.203 -1.986 1 86.94 94 CYS A O 1
ATOM 759 N N . THR A 1 95 ? 12.375 9.469 -3.686 1 81.06 95 THR A N 1
ATOM 760 C CA . THR A 1 95 ? 13.234 10.383 -4.43 1 81.06 95 THR A CA 1
ATOM 761 C C . THR A 1 95 ? 12.562 11.742 -4.613 1 81.06 95 THR A C 1
ATOM 763 O O . THR A 1 95 ? 11.609 12.062 -3.898 1 81.06 95 THR A O 1
ATOM 766 N N . GLN A 1 96 ? 13.039 12.516 -5.531 1 79.44 96 GLN A N 1
ATOM 767 C CA . GLN A 1 96 ? 12.547 13.867 -5.797 1 79.44 96 GLN A CA 1
ATOM 768 C C . GLN A 1 96 ? 11.102 13.828 -6.297 1 79.44 96 GLN A C 1
ATOM 770 O O . GLN A 1 96 ? 10.414 14.852 -6.285 1 79.44 96 GLN A O 1
ATOM 775 N N . LEU A 1 97 ? 10.625 12.594 -6.469 1 80.25 97 LEU A N 1
ATOM 776 C CA . LEU A 1 97 ? 9.273 12.445 -6.988 1 80.25 97 LEU A CA 1
ATOM 777 C C . LEU A 1 97 ? 8.242 12.641 -5.887 1 80.25 97 LEU A C 1
ATOM 779 O O . LEU A 1 97 ? 7.062 12.883 -6.164 1 80.25 97 LEU A O 1
ATOM 783 N N . CYS A 1 98 ? 8.781 12.547 -4.66 1 86.44 98 CYS A N 1
ATOM 784 C CA . CYS A 1 98 ? 7.875 12.75 -3.537 1 86.44 98 CYS A CA 1
ATOM 785 C C . CYS A 1 98 ? 7.637 14.234 -3.293 1 86.44 98 CYS A C 1
ATOM 787 O O . CYS A 1 98 ? 6.738 14.609 -2.541 1 86.44 98 CYS A O 1
ATOM 789 N N . GLY A 1 99 ? 8.391 15.125 -3.939 1 86.38 99 GLY A N 1
ATOM 790 C CA . GLY A 1 99 ? 8.242 16.562 -3.795 1 86.38 99 GLY A CA 1
ATOM 791 C C . GLY A 1 99 ? 9.281 17.188 -2.879 1 86.38 99 GLY A C 1
ATOM 792 O O . GLY A 1 99 ? 10.109 16.484 -2.305 1 86.38 99 GLY A O 1
ATOM 793 N N . ALA A 1 100 ? 9.211 18.547 -2.846 1 89.25 100 ALA A N 1
ATOM 794 C CA . ALA A 1 100 ? 10.102 19.297 -1.971 1 89.25 100 ALA A CA 1
ATOM 795 C C . ALA A 1 100 ? 9.398 19.672 -0.669 1 89.25 100 ALA A C 1
ATOM 797 O O . ALA A 1 100 ? 8.203 19.953 -0.663 1 89.25 100 ALA A O 1
ATOM 798 N N . LEU A 1 101 ? 10.203 19.562 0.398 1 92.5 101 LEU A N 1
ATOM 799 C CA . LEU A 1 101 ? 9.656 19.922 1.702 1 92.5 101 LEU A CA 1
ATOM 800 C C . LEU A 1 101 ? 10 21.359 2.061 1 92.5 101 LEU A C 1
ATOM 802 O O . LEU A 1 101 ? 11.148 21.781 1.942 1 92.5 101 LEU A O 1
ATOM 806 N N . ASN A 1 102 ? 8.961 22.156 2.312 1 88.12 102 ASN A N 1
ATOM 807 C CA . ASN A 1 102 ? 9.141 23.484 2.891 1 88.12 102 ASN A CA 1
ATOM 808 C C . ASN A 1 102 ? 8.453 23.594 4.246 1 88.12 102 ASN A C 1
ATOM 810 O O . ASN A 1 102 ? 7.887 22.625 4.75 1 88.12 102 ASN A O 1
ATOM 814 N N . LYS A 1 103 ? 8.539 24.719 4.863 1 88.38 103 LYS A N 1
ATOM 815 C CA . LYS A 1 103 ? 8.07 24.891 6.234 1 88.38 103 LYS A CA 1
ATOM 816 C C . LYS A 1 103 ? 6.547 24.797 6.309 1 88.38 103 LYS A C 1
ATOM 818 O O . LYS A 1 103 ? 5.984 24.609 7.391 1 88.38 103 LYS A O 1
ATOM 823 N N . TYR A 1 104 ? 5.82 24.719 5.09 1 89.81 104 TYR A N 1
ATOM 824 C CA . TYR A 1 104 ? 4.363 24.812 5.141 1 89.81 104 TYR A CA 1
ATOM 825 C C . TYR A 1 104 ? 3.723 23.531 4.613 1 89.81 104 TYR A C 1
ATOM 827 O O . TYR A 1 104 ? 2.5 23.375 4.672 1 89.81 104 TYR A O 1
ATOM 835 N N . ASN A 1 105 ? 4.5 22.625 4.109 1 92.69 105 ASN A N 1
ATOM 836 C CA . ASN A 1 105 ? 3.848 21.547 3.367 1 92.69 105 ASN A CA 1
ATOM 837 C C . ASN A 1 105 ? 4.238 20.172 3.904 1 92.69 105 ASN A C 1
ATOM 839 O O . ASN A 1 105 ? 4.355 19.219 3.141 1 92.69 105 ASN A O 1
ATOM 843 N N . LEU A 1 106 ? 4.504 20.031 5.215 1 94.69 106 LEU A N 1
ATOM 844 C CA . LEU A 1 106 ? 4.93 18.766 5.793 1 94.69 106 LEU A CA 1
ATOM 845 C C . LEU A 1 106 ? 3.861 17.688 5.605 1 94.69 106 LEU A C 1
ATOM 847 O O . LEU A 1 106 ? 4.164 16.578 5.184 1 94.69 106 LEU A O 1
ATOM 851 N N . ALA A 1 107 ? 2.602 18.031 5.871 1 93.44 107 ALA A N 1
ATOM 852 C CA . ALA A 1 107 ? 1.513 17.062 5.754 1 93.44 107 ALA A CA 1
ATOM 853 C C . ALA A 1 107 ? 1.363 16.578 4.316 1 93.44 107 ALA A C 1
ATOM 855 O O . ALA A 1 107 ? 1.212 15.383 4.07 1 93.44 107 ALA A O 1
ATOM 856 N N . GLU A 1 108 ? 1.447 17.469 3.369 1 91.62 108 GLU A N 1
ATOM 857 C CA . GLU A 1 108 ? 1.336 17.109 1.959 1 91.62 108 GLU A CA 1
ATOM 858 C C . GLU A 1 108 ? 2.521 16.266 1.513 1 91.62 108 GLU A C 1
ATOM 860 O O . GLU A 1 108 ? 2.357 15.32 0.732 1 91.62 108 GLU A O 1
ATOM 865 N N . PHE A 1 109 ? 3.664 16.625 2.029 1 93.5 109 PHE A N 1
ATOM 866 C CA . PHE A 1 109 ? 4.859 15.859 1.691 1 93.5 109 PHE A CA 1
ATOM 867 C C . PHE A 1 109 ? 4.73 14.414 2.152 1 93.5 109 PHE A C 1
ATOM 869 O O . PHE A 1 109 ? 5.043 13.484 1.403 1 93.5 109 PHE A O 1
ATOM 876 N N . VAL A 1 110 ? 4.266 14.234 3.404 1 94.25 110 VAL A N 1
ATOM 877 C CA . VAL A 1 110 ? 4.09 12.898 3.951 1 94.25 110 VAL A CA 1
ATOM 878 C C . VAL A 1 110 ? 3.055 12.133 3.127 1 94.25 110 VAL A C 1
ATOM 880 O O . VAL A 1 110 ? 3.273 10.977 2.762 1 94.25 110 VAL A O 1
ATOM 883 N N . LYS A 1 111 ? 2.016 12.82 2.82 1 92.69 111 LYS A N 1
ATOM 884 C CA . LYS A 1 111 ? 0.969 12.211 2.004 1 92.69 111 LYS A CA 1
ATOM 885 C C . LYS A 1 111 ? 1.511 11.789 0.642 1 92.69 111 LYS A C 1
ATOM 887 O O . LYS A 1 111 ? 1.248 10.68 0.181 1 92.69 111 LYS A O 1
ATOM 892 N N . ASN A 1 112 ? 2.225 12.648 0.041 1 92 112 ASN A N 1
ATOM 893 C CA . ASN A 1 112 ? 2.799 12.352 -1.268 1 92 112 ASN A CA 1
ATOM 894 C C . ASN A 1 112 ? 3.779 11.188 -1.196 1 92 112 ASN A C 1
ATOM 896 O O . ASN A 1 112 ? 3.846 10.367 -2.117 1 92 112 ASN A O 1
ATOM 900 N N . SER A 1 113 ? 4.531 11.156 -0.173 1 94.38 113 SER A N 1
ATOM 901 C CA . SER A 1 113 ? 5.5 10.086 0.005 1 94.38 113 SER A CA 1
ATOM 902 C C . SER A 1 113 ? 4.809 8.727 0.101 1 94.38 113 SER A C 1
ATOM 904 O O . SER A 1 113 ? 5.23 7.762 -0.539 1 94.38 113 SER A O 1
ATOM 906 N N . ILE A 1 114 ? 3.729 8.68 0.878 1 94.38 114 ILE A N 1
ATOM 907 C CA . ILE A 1 114 ? 2.982 7.434 1.04 1 94.38 114 ILE A CA 1
ATOM 908 C C . ILE A 1 114 ? 2.312 7.059 -0.279 1 94.38 114 ILE A C 1
ATOM 910 O O . ILE A 1 114 ? 2.367 5.902 -0.703 1 94.38 114 ILE A O 1
ATOM 914 N N . ASN A 1 115 ? 1.731 8.094 -0.962 1 91.81 115 ASN A N 1
ATOM 915 C CA . ASN A 1 115 ? 1.085 7.84 -2.246 1 91.81 115 ASN A CA 1
ATOM 916 C C . ASN A 1 115 ? 2.078 7.324 -3.281 1 91.81 115 ASN A C 1
ATOM 918 O O . ASN A 1 115 ? 1.743 6.457 -4.09 1 91.81 115 ASN A O 1
ATOM 922 N N . PHE A 1 116 ? 3.223 7.863 -3.219 1 93.12 116 PHE A N 1
ATOM 923 C CA . PHE A 1 116 ? 4.262 7.43 -4.145 1 93.12 116 PHE A CA 1
ATOM 924 C C . PHE A 1 116 ? 4.578 5.949 -3.943 1 93.12 116 PHE A C 1
ATOM 926 O O . PHE A 1 116 ? 4.645 5.188 -4.91 1 93.12 116 PHE A O 1
ATOM 933 N N . GLN A 1 117 ? 4.738 5.527 -2.707 1 93.81 117 GLN A N 1
ATOM 934 C CA . GLN A 1 117 ? 5.066 4.137 -2.41 1 93.81 117 GLN A CA 1
ATOM 935 C C . GLN A 1 117 ? 3.918 3.207 -2.781 1 93.81 117 GLN A C 1
ATOM 937 O O . GLN A 1 117 ? 4.141 2.115 -3.309 1 93.81 117 GLN A O 1
ATOM 942 N N . VAL A 1 118 ? 2.682 3.631 -2.516 1 93.75 118 VAL A N 1
ATOM 943 C CA . VAL A 1 118 ? 1.526 2.801 -2.844 1 93.75 118 VAL A CA 1
ATOM 944 C C . VAL A 1 118 ? 1.403 2.662 -4.359 1 93.75 118 VAL A C 1
ATOM 946 O O . VAL A 1 118 ? 1.148 1.57 -4.871 1 93.75 118 VAL A O 1
ATOM 949 N N . THR A 1 119 ? 1.615 3.764 -5.086 1 93.25 119 THR A N 1
ATOM 950 C CA . THR A 1 119 ? 1.545 3.729 -6.543 1 93.25 119 THR A CA 1
ATOM 951 C C . THR A 1 119 ? 2.641 2.832 -7.113 1 93.25 119 THR A C 1
ATOM 953 O O . THR A 1 119 ? 2.406 2.088 -8.07 1 93.25 119 THR A O 1
ATOM 956 N N . LYS A 1 120 ? 3.803 2.959 -6.523 1 93.75 120 LYS A N 1
ATOM 957 C CA . LYS A 1 120 ? 4.906 2.102 -6.945 1 93.75 120 LYS A CA 1
ATOM 958 C C . LYS A 1 120 ? 4.559 0.627 -6.766 1 93.75 120 LYS A C 1
ATOM 960 O O . LYS A 1 120 ? 4.852 -0.198 -7.633 1 93.75 120 LYS A O 1
ATOM 965 N N . LEU A 1 121 ? 3.973 0.305 -5.645 1 95.19 121 LEU A N 1
ATOM 966 C CA . LEU A 1 121 ? 3.549 -1.067 -5.391 1 95.19 121 LEU A CA 1
ATOM 967 C C . LEU A 1 121 ? 2.473 -1.497 -6.383 1 95.19 121 LEU A C 1
ATOM 969 O O . LEU A 1 121 ? 2.51 -2.617 -6.895 1 95.19 121 LEU A O 1
ATOM 973 N N . MET A 1 122 ? 1.538 -0.629 -6.672 1 95.31 122 MET A N 1
ATOM 974 C CA . MET A 1 122 ? 0.486 -0.95 -7.633 1 95.31 122 MET A CA 1
ATOM 975 C C . MET A 1 122 ? 1.077 -1.259 -9 1 95.31 122 MET A C 1
ATOM 977 O O . MET A 1 122 ? 0.612 -2.168 -9.695 1 95.31 122 MET A O 1
ATOM 981 N N . LYS A 1 123 ? 2.049 -0.482 -9.352 1 95.31 123 LYS A N 1
ATOM 982 C CA . LYS A 1 123 ? 2.723 -0.742 -10.625 1 95.31 123 LYS A CA 1
ATOM 983 C C . LYS A 1 123 ? 3.381 -2.119 -10.625 1 95.31 123 LYS A C 1
ATOM 985 O O . LYS A 1 123 ? 3.303 -2.85 -11.617 1 95.31 123 LYS A O 1
ATOM 990 N N . SER A 1 124 ? 4 -2.439 -9.531 1 95.81 124 SER A N 1
ATOM 991 C CA . SER A 1 124 ? 4.617 -3.756 -9.406 1 95.81 124 SER A CA 1
ATOM 992 C C . SER A 1 124 ? 3.578 -4.867 -9.531 1 95.81 124 SER A C 1
ATOM 994 O O . SER A 1 124 ? 3.822 -5.879 -10.188 1 95.81 124 SER A O 1
ATOM 996 N N . VAL A 1 125 ? 2.434 -4.699 -8.898 1 96 125 VAL A N 1
ATOM 997 C CA . VAL A 1 125 ? 1.368 -5.695 -8.953 1 96 125 VAL A CA 1
ATOM 998 C C . VAL A 1 125 ? 0.866 -5.848 -10.383 1 96 125 VAL A C 1
ATOM 1000 O O . VAL A 1 125 ? 0.628 -6.961 -10.852 1 96 125 VAL A O 1
ATOM 1003 N N . ASN A 1 126 ? 0.76 -4.695 -11.047 1 94.88 126 ASN A N 1
ATOM 1004 C CA . ASN A 1 126 ? 0.337 -4.738 -12.445 1 94.88 126 ASN A CA 1
ATOM 1005 C C . ASN A 1 126 ? 1.356 -5.461 -13.312 1 94.88 126 ASN A C 1
ATOM 1007 O O . ASN A 1 126 ? 0.984 -6.262 -14.18 1 94.88 126 ASN A O 1
ATOM 1011 N N . ASN A 1 127 ? 2.619 -5.176 -13.078 1 96 127 ASN A N 1
ATOM 1012 C CA . ASN A 1 127 ? 3.67 -5.863 -13.82 1 96 127 ASN A CA 1
ATOM 1013 C C . ASN A 1 127 ? 3.637 -7.371 -13.578 1 96 127 ASN A C 1
ATOM 1015 O O . ASN A 1 127 ? 3.826 -8.156 -14.5 1 96 127 ASN A O 1
ATOM 1019 N N . ALA A 1 128 ? 3.426 -7.742 -12.344 1 96.81 128 ALA A N 1
ATOM 1020 C CA . ALA A 1 128 ? 3.312 -9.156 -12.008 1 96.81 128 ALA A CA 1
ATOM 1021 C C . ALA A 1 128 ? 2.115 -9.797 -12.703 1 96.81 128 ALA A C 1
ATOM 1023 O O . ALA A 1 128 ? 2.191 -10.938 -13.164 1 96.81 128 ALA A O 1
ATOM 1024 N N . SER A 1 129 ? 1.03 -9.055 -12.758 1 95.5 129 SER A N 1
ATOM 1025 C CA . SER A 1 129 ? -0.169 -9.539 -13.43 1 95.5 129 SER A CA 1
ATOM 1026 C C . SER A 1 129 ? 0.091 -9.797 -14.914 1 95.5 129 SER A C 1
ATOM 1028 O O . SER A 1 129 ? -0.309 -10.836 -15.445 1 95.5 129 SER A O 1
ATOM 1030 N N . VAL A 1 130 ? 0.743 -8.867 -15.539 1 95.31 130 VAL A N 1
ATOM 1031 C CA . VAL A 1 130 ? 1.08 -9.008 -16.953 1 95.31 130 VAL A CA 1
ATOM 1032 C C . VAL A 1 130 ? 1.995 -10.211 -17.156 1 95.31 130 VAL A C 1
ATOM 1034 O O . VAL A 1 130 ? 1.814 -10.992 -18.094 1 95.31 130 VAL A O 1
ATOM 1037 N N . TYR A 1 131 ? 2.975 -10.406 -16.297 1 97.06 131 TYR A N 1
ATOM 1038 C CA . TYR A 1 131 ? 3.889 -11.547 -16.375 1 97.06 131 TYR A CA 1
ATOM 1039 C C . TYR A 1 131 ? 3.135 -12.859 -16.25 1 97.06 131 TYR A C 1
ATOM 1041 O O . TYR A 1 131 ? 3.375 -13.797 -17.031 1 97.06 131 TYR A O 1
ATOM 1049 N N . LEU A 1 132 ? 2.168 -12.984 -15.344 1 95.69 132 LEU A N 1
ATOM 1050 C CA . LEU A 1 132 ? 1.389 -14.203 -15.164 1 95.69 132 LEU A CA 1
ATOM 1051 C C . LEU A 1 132 ? 0.552 -14.508 -16.406 1 95.69 132 LEU A C 1
ATOM 1053 O O . LEU A 1 132 ? 0.363 -15.672 -16.75 1 95.69 132 LEU A O 1
ATOM 1057 N N . ASP A 1 133 ? 0.097 -13.43 -17.031 1 92.81 133 ASP A N 1
ATOM 1058 C CA . ASP A 1 133 ? -0.66 -13.617 -18.266 1 92.81 133 ASP A CA 1
ATOM 1059 C C . ASP A 1 133 ? 0.214 -14.219 -19.359 1 92.81 133 ASP A C 1
ATOM 1061 O O . ASP A 1 133 ? -0.279 -14.945 -20.219 1 92.81 133 ASP A O 1
ATOM 1065 N N . SER A 1 134 ? 1.49 -13.945 -19.312 1 92.62 134 SER A N 1
ATOM 1066 C CA . SER A 1 134 ? 2.41 -14.453 -20.328 1 92.62 134 SER A CA 1
ATOM 1067 C C . SER A 1 134 ? 2.711 -15.938 -20.109 1 92.62 134 SER A C 1
ATOM 1069 O O . SER A 1 134 ? 3.197 -16.609 -21.016 1 92.62 134 SER A O 1
ATOM 1071 N N . LEU A 1 135 ? 2.488 -16.453 -18.922 1 90.25 135 LEU A N 1
ATOM 1072 C CA . LEU A 1 135 ? 2.701 -17.859 -18.609 1 90.25 135 LEU A CA 1
ATOM 1073 C C . LEU A 1 135 ? 1.554 -18.719 -19.141 1 90.25 135 LEU A C 1
ATOM 1075 O O . LEU A 1 135 ? 1.712 -19.922 -19.344 1 90.25 135 LEU A O 1
ATOM 1079 N N . SER A 1 136 ? 0.329 -18.141 -19.25 1 77.75 136 SER A N 1
ATOM 1080 C CA . SER A 1 136 ? -0.855 -18.891 -19.656 1 77.75 136 SER A CA 1
ATOM 1081 C C . SER A 1 136 ? -1.02 -18.859 -21.172 1 77.75 136 SER A C 1
ATOM 1083 O O . SER A 1 136 ? -1.494 -19.844 -21.766 1 77.75 136 SER A O 1
ATOM 1085 N N . MET B 1 1 ? -82.062 21.844 8.773 1 29.52 1 MET B N 1
ATOM 1086 C CA . MET B 1 1 ? -81.188 20.812 8.203 1 29.52 1 MET B CA 1
ATOM 1087 C C . MET B 1 1 ? -79.812 20.891 8.773 1 29.52 1 MET B C 1
ATOM 1089 O O . MET B 1 1 ? -79.062 21.844 8.523 1 29.52 1 MET B O 1
ATOM 1093 N N . SER B 1 2 ? -79.625 20.406 10.039 1 31.3 2 SER B N 1
ATOM 1094 C CA . SER B 1 2 ? -78.5 20.453 10.977 1 31.3 2 SER B CA 1
ATOM 1095 C C . SER B 1 2 ? -77.312 19.625 10.477 1 31.3 2 SER B C 1
ATOM 1097 O O . SER B 1 2 ? -77.5 18.469 10.062 1 31.3 2 SER B O 1
ATOM 1099 N N . ILE B 1 3 ? -76.438 20.297 9.812 1 33.97 3 ILE B N 1
ATOM 1100 C CA . ILE B 1 3 ? -75.125 19.781 9.328 1 33.97 3 ILE B CA 1
ATOM 1101 C C . ILE B 1 3 ? -74.5 18.969 10.43 1 33.97 3 ILE B C 1
ATOM 1103 O O . ILE B 1 3 ? -74.188 19.5 11.516 1 33.97 3 ILE B O 1
ATOM 1107 N N . GLU B 1 4 ? -74.812 17.688 10.625 1 31.81 4 GLU B N 1
ATOM 1108 C CA . GLU B 1 4 ? -74.188 16.719 11.508 1 31.81 4 GLU B CA 1
ATOM 1109 C C . GLU B 1 4 ? -72.625 16.719 11.305 1 31.81 4 GLU B C 1
ATOM 1111 O O . GLU B 1 4 ? -72.188 16.469 10.195 1 31.81 4 GLU B O 1
ATOM 1116 N N . ARG B 1 5 ? -71.875 17.562 11.938 1 30.14 5 ARG B N 1
ATOM 1117 C CA . ARG B 1 5 ? -70.375 17.531 12.047 1 30.14 5 ARG B CA 1
ATOM 1118 C C . ARG B 1 5 ? -69.938 16.141 12.453 1 30.14 5 ARG B C 1
ATOM 1120 O O . ARG B 1 5 ? -70.188 15.68 13.562 1 30.14 5 ARG B O 1
ATOM 1127 N N . ARG B 1 6 ? -70.062 15.102 11.578 1 32.69 6 ARG B N 1
ATOM 1128 C CA . ARG B 1 6 ? -69.375 13.82 11.828 1 32.69 6 ARG B CA 1
ATOM 1129 C C . ARG B 1 6 ? -68 14.023 12.391 1 32.69 6 ARG B C 1
ATOM 1131 O O . ARG B 1 6 ? -67.188 14.766 11.812 1 32.69 6 ARG B O 1
ATOM 1138 N N . SER B 1 7 ? -67.812 14.102 13.727 1 29.55 7 SER B N 1
ATOM 1139 C CA . SER B 1 7 ? -66.562 14.023 14.531 1 29.55 7 SER B CA 1
ATOM 1140 C C . SER B 1 7 ? -65.625 12.969 13.977 1 29.55 7 SER B C 1
ATOM 1142 O O . SER B 1 7 ? -66 11.797 13.844 1 29.55 7 SER B O 1
ATOM 1144 N N . CYS B 1 8 ? -65.062 13.234 12.812 1 33 8 CYS B N 1
ATOM 1145 C CA . CYS B 1 8 ? -63.844 12.484 12.414 1 33 8 CYS B CA 1
ATOM 1146 C C . CYS B 1 8 ? -63.031 12.055 13.633 1 33 8 CYS B C 1
ATOM 1148 O O . CYS B 1 8 ? -62.531 12.898 14.367 1 33 8 CYS B O 1
ATOM 1150 N N . VAL B 1 9 ? -63.562 11.078 14.398 1 34.16 9 VAL B N 1
ATOM 1151 C CA . VAL B 1 9 ? -63 10.305 15.492 1 34.16 9 VAL B CA 1
ATOM 1152 C C . VAL B 1 9 ? -61.469 10.234 15.328 1 34.16 9 VAL B C 1
ATOM 1154 O O . VAL B 1 9 ? -60.969 10.203 14.203 1 34.16 9 VAL B O 1
ATOM 1157 N N . ASN B 1 10 ? -60.688 10.523 16.438 1 33.59 10 ASN B N 1
ATOM 1158 C CA . ASN B 1 10 ? -59.344 10.508 16.938 1 33.59 10 ASN B CA 1
ATOM 1159 C C . ASN B 1 10 ? -58.594 9.258 16.469 1 33.59 10 ASN B C 1
ATOM 1161 O O . ASN B 1 10 ? -59.031 8.133 16.734 1 33.59 10 ASN B O 1
ATOM 1165 N N . GLN B 1 11 ? -58.031 9.234 15.289 1 41.16 11 GLN B N 1
ATOM 1166 C CA . GLN B 1 11 ? -57.031 8.273 14.859 1 41.16 11 GLN B CA 1
ATOM 1167 C C . GLN B 1 11 ? -56.219 7.781 16.047 1 41.16 11 GLN B C 1
ATOM 1169 O O . GLN B 1 11 ? -55.781 8.578 16.875 1 41.16 11 GLN B O 1
ATOM 1174 N N . ALA B 1 12 ? -56.344 6.566 16.547 1 44.34 12 ALA B N 1
ATOM 1175 C CA . ALA B 1 12 ? -55.719 5.863 17.672 1 44.34 12 ALA B CA 1
ATOM 1176 C C . ALA B 1 12 ? -54.281 6.289 17.859 1 44.34 12 ALA B C 1
ATOM 1178 O O . ALA B 1 12 ? -53.5 6.277 16.906 1 44.34 12 ALA B O 1
ATOM 1179 N N . PRO B 1 13 ? -53.969 7.227 18.812 1 48.31 13 PRO B N 1
ATOM 1180 C CA . PRO B 1 13 ? -52.688 7.801 19.203 1 48.31 13 PRO B CA 1
ATOM 1181 C C . PRO B 1 13 ? -51.562 6.758 19.234 1 48.31 13 PRO B C 1
ATOM 1183 O O . PRO B 1 13 ? -50.406 7.102 19.062 1 48.31 13 PRO B O 1
ATOM 1186 N N . HIS B 1 14 ? -51.969 5.543 19.469 1 50.28 14 HIS B N 1
ATOM 1187 C CA . HIS B 1 14 ? -50.906 4.574 19.656 1 50.28 14 HIS B CA 1
ATOM 1188 C C . HIS B 1 14 ? -50.188 4.281 18.328 1 50.28 14 HIS B C 1
ATOM 1190 O O . HIS B 1 14 ? -48.969 4.133 18.312 1 50.28 14 HIS B O 1
ATOM 1196 N N . VAL B 1 15 ? -51.031 4.316 17.328 1 53.06 15 VAL B N 1
ATOM 1197 C CA . VAL B 1 15 ? -50.406 3.98 16.047 1 53.06 15 VAL B CA 1
ATOM 1198 C C . VAL B 1 15 ? -49.531 5.145 15.578 1 53.06 15 VAL B C 1
ATOM 1200 O O . VAL B 1 15 ? -48.469 4.93 14.992 1 53.06 15 VAL B O 1
ATOM 1203 N N . THR B 1 16 ? -50.031 6.332 16 1 55.06 16 THR B N 1
ATOM 1204 C CA . THR B 1 16 ? -49.281 7.504 15.555 1 55.06 16 THR B CA 1
ATOM 1205 C C . THR B 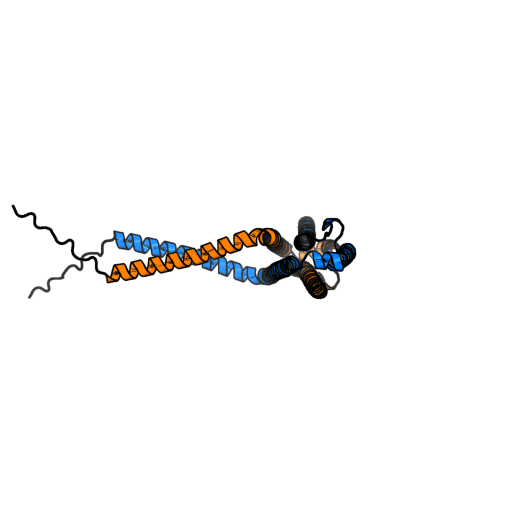1 16 ? -47.969 7.633 16.328 1 55.06 16 THR B C 1
ATOM 1207 O O . THR B 1 16 ? -46.938 8.023 15.773 1 55.06 16 THR B O 1
ATOM 1210 N N . LYS B 1 17 ? -48.125 7.273 17.625 1 56.44 17 LYS B N 1
ATOM 1211 C CA . LYS B 1 17 ? -46.906 7.355 18.422 1 56.44 17 LYS B CA 1
ATOM 1212 C C . LYS B 1 17 ? -45.844 6.359 17.938 1 56.44 17 LYS B C 1
ATOM 1214 O O . LYS B 1 17 ? -44.656 6.672 17.906 1 56.44 17 LYS B O 1
ATOM 1219 N 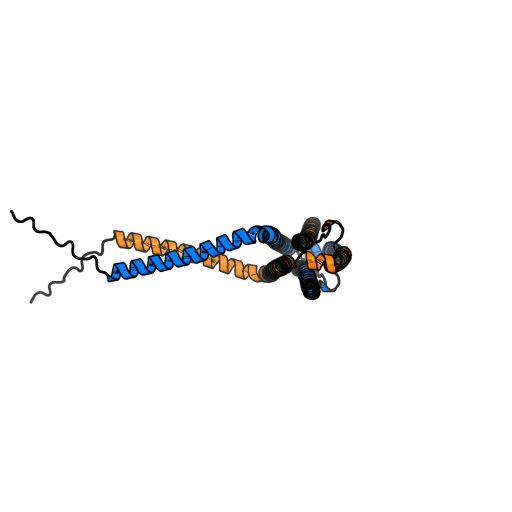N . ARG B 1 18 ? -46.344 5.172 17.484 1 55.16 18 ARG B N 1
ATOM 1220 C CA . ARG B 1 18 ? -45.438 4.164 16.984 1 55.16 18 ARG B CA 1
ATOM 1221 C C . ARG B 1 18 ? -44.844 4.57 15.633 1 55.16 18 ARG B C 1
ATOM 1223 O O . ARG B 1 18 ? -43.656 4.371 15.367 1 55.16 18 ARG B O 1
ATOM 1230 N N . LEU B 1 19 ? -45.719 5.285 14.906 1 58.22 19 LEU B N 1
ATOM 1231 C CA . LEU B 1 19 ? -45.281 5.766 13.602 1 58.22 19 LEU B CA 1
ATOM 1232 C C . LEU B 1 19 ? -44.281 6.91 13.75 1 58.22 19 LEU B C 1
ATOM 1234 O O . LEU B 1 19 ? -43.281 6.957 13.047 1 58.22 19 LEU B O 1
ATOM 1238 N N . LEU B 1 20 ? -44.594 7.719 14.672 1 59.38 20 LEU B N 1
ATOM 1239 C CA . LEU B 1 20 ? -43.688 8.828 14.938 1 59.38 20 LEU B CA 1
ATOM 1240 C C . LEU B 1 20 ? -42.375 8.32 15.492 1 59.38 20 LEU B C 1
ATOM 1242 O O . LEU B 1 20 ? -41.312 8.836 15.133 1 59.38 20 LEU B O 1
ATOM 1246 N N . ALA B 1 21 ? -42.438 7.277 16.266 1 62 21 ALA B N 1
ATOM 1247 C CA . ALA B 1 21 ? -41.219 6.688 16.812 1 62 21 ALA B CA 1
ATOM 1248 C C . ALA B 1 21 ? -40.375 6.082 15.695 1 62 21 ALA B C 1
ATOM 1250 O O . ALA B 1 21 ? -39.125 6.207 15.711 1 62 21 ALA B O 1
ATOM 1251 N N . ILE B 1 22 ? -41 5.539 14.727 1 61.09 22 ILE B N 1
ATOM 1252 C CA . ILE B 1 22 ? -40.281 4.914 13.609 1 61.09 22 ILE B CA 1
ATOM 1253 C C . ILE B 1 22 ? -39.656 5.988 12.727 1 61.09 22 ILE B C 1
ATOM 1255 O O . ILE B 1 22 ? -38.531 5.848 12.266 1 61.09 22 ILE B O 1
ATOM 1259 N N . ILE B 1 23 ? -40.375 7.133 12.633 1 61.28 23 ILE B N 1
ATOM 1260 C CA . ILE B 1 23 ? -39.875 8.219 11.805 1 61.28 23 ILE B CA 1
ATOM 1261 C C . ILE B 1 23 ? -38.656 8.867 12.492 1 61.28 23 ILE B C 1
ATOM 1263 O O . ILE B 1 23 ? -37.656 9.164 11.836 1 61.28 23 ILE B O 1
ATOM 1267 N N . VAL B 1 24 ? -38.75 9.062 13.727 1 62.91 24 VAL B N 1
ATOM 1268 C CA . VAL B 1 24 ? -37.656 9.664 14.484 1 62.91 24 VAL B CA 1
ATOM 1269 C C . VAL B 1 24 ? -36.469 8.742 14.469 1 62.91 24 VAL B C 1
ATOM 1271 O O . VAL B 1 24 ? -35.312 9.203 14.32 1 62.91 24 VAL B O 1
ATOM 1274 N N . LEU B 1 25 ? -36.656 7.465 14.555 1 67.5 25 LEU B N 1
ATOM 1275 C CA . LEU B 1 25 ? -35.562 6.504 14.5 1 67.5 25 LEU B CA 1
ATOM 1276 C C . LEU B 1 25 ? -34.906 6.48 13.117 1 67.5 25 LEU B C 1
ATOM 1278 O O . LEU B 1 25 ? -33.688 6.453 13 1 67.5 25 LEU B O 1
ATOM 1282 N N . LEU B 1 26 ? -35.719 6.617 12.109 1 66.69 26 LEU B N 1
ATOM 1283 C CA . LEU B 1 26 ? -35.188 6.598 10.742 1 66.69 26 LEU B CA 1
ATOM 1284 C C . LEU B 1 26 ? -34.438 7.879 10.43 1 66.69 26 LEU B C 1
ATOM 1286 O O . LEU B 1 26 ? -33.375 7.836 9.789 1 66.69 26 LEU B O 1
ATOM 1290 N N . THR B 1 27 ? -35 8.906 10.867 1 63.78 27 THR B N 1
ATOM 1291 C CA . THR B 1 27 ? -34.344 10.18 10.664 1 63.78 27 THR B CA 1
ATOM 1292 C C . THR B 1 27 ? -33 10.234 11.43 1 63.78 27 THR B C 1
ATOM 1294 O O . THR B 1 27 ? -32 10.742 10.914 1 63.78 27 THR B O 1
ATOM 1297 N N . GLY B 1 28 ? -33.094 9.734 12.602 1 62.88 28 GLY B N 1
ATOM 1298 C CA . GLY B 1 28 ? -31.875 9.664 13.367 1 62.88 28 GLY B CA 1
ATOM 1299 C C . GLY B 1 28 ? -30.812 8.812 12.711 1 62.88 28 GLY B C 1
ATOM 1300 O O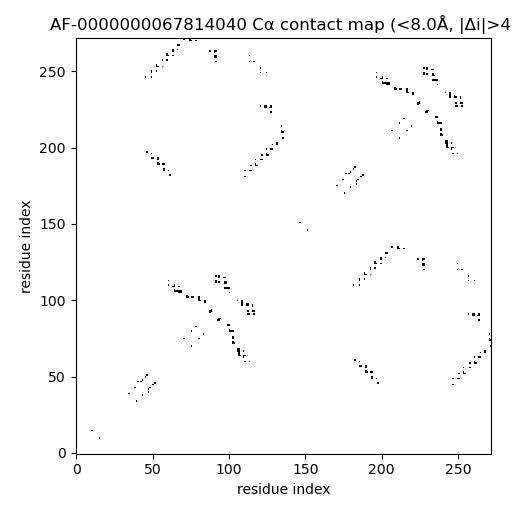 . GLY B 1 28 ? -29.641 9.195 12.664 1 62.88 28 GLY B O 1
ATOM 1301 N N . LEU B 1 29 ? -31.125 7.727 12.188 1 62.25 29 LEU B N 1
ATOM 1302 C CA . LEU B 1 29 ? -30.203 6.84 11.477 1 62.25 29 LEU B CA 1
ATOM 1303 C C . LEU B 1 29 ? -29.672 7.512 10.219 1 62.25 29 LEU B C 1
ATOM 1305 O O . LEU B 1 29 ? -28.469 7.406 9.922 1 62.25 29 LEU B O 1
ATOM 1309 N N . LEU B 1 30 ? -30.484 8.18 9.516 1 59.69 30 LEU B N 1
ATOM 1310 C CA . LEU B 1 30 ? -30.078 8.898 8.312 1 59.69 30 LEU B CA 1
ATOM 1311 C C . LEU B 1 30 ? -29.094 10.008 8.656 1 59.69 30 LEU B C 1
ATOM 1313 O O . LEU B 1 30 ? -28.109 10.219 7.941 1 59.69 30 LEU B O 1
ATOM 1317 N N . CYS B 1 31 ? -29.453 10.625 9.672 1 62.66 31 CYS B N 1
ATOM 1318 C CA . CYS B 1 31 ? -28.578 11.711 10.109 1 62.66 31 CYS B CA 1
ATOM 1319 C C . CYS B 1 31 ? -27.234 11.172 10.594 1 62.66 31 CYS B C 1
ATOM 1321 O O . CYS B 1 31 ? -26.203 11.773 10.352 1 62.66 31 CYS B O 1
ATOM 1323 N N . MET B 1 32 ? -27.203 10.156 11.273 1 54.62 32 MET B N 1
ATOM 1324 C CA . MET B 1 32 ? -25.953 9.539 11.695 1 54.62 32 MET B CA 1
ATOM 1325 C C . MET B 1 32 ? -25.156 9.062 10.484 1 54.62 32 MET B C 1
ATOM 1327 O O . MET B 1 32 ? -23.938 9.25 10.422 1 54.62 32 MET B O 1
ATOM 1331 N N . PHE B 1 33 ? -25.844 8.508 9.57 1 56.5 33 PHE B N 1
ATOM 1332 C CA . PHE B 1 33 ? -25.203 8.039 8.352 1 56.5 33 PHE B CA 1
ATOM 1333 C C . PHE B 1 33 ? -24.766 9.219 7.488 1 56.5 33 PHE B C 1
ATOM 1335 O O . PHE B 1 33 ? -23.672 9.195 6.91 1 56.5 33 PHE B O 1
ATOM 1342 N N . GLY B 1 34 ? -25.656 10.156 7.375 1 51.22 34 GLY B N 1
ATOM 1343 C CA . GLY B 1 34 ? -25.312 11.352 6.633 1 51.22 34 GLY B CA 1
ATOM 1344 C C . GLY B 1 34 ? -24.141 12.109 7.23 1 51.22 34 GLY B C 1
ATOM 1345 O O . GLY B 1 34 ? -23.25 12.555 6.508 1 51.22 34 GLY B O 1
ATOM 1346 N N . GLY B 1 35 ? -24.234 12.406 8.461 1 50.69 35 GLY B N 1
ATOM 1347 C CA . GLY B 1 35 ? -23.125 13.062 9.156 1 50.69 35 GLY B CA 1
ATOM 1348 C C . GLY B 1 35 ? -21.828 12.297 9.055 1 50.69 35 GLY B C 1
ATOM 1349 O O . GLY B 1 35 ? -20.766 12.883 8.828 1 50.69 35 GLY B O 1
ATOM 1350 N N . TYR B 1 36 ? -21.922 11.008 9.297 1 47.31 36 TYR B N 1
ATOM 1351 C CA . TYR B 1 36 ? -20.734 10.156 9.141 1 47.31 36 TYR B CA 1
ATOM 1352 C C . TYR B 1 36 ? -20.188 10.258 7.727 1 47.31 36 TYR B C 1
ATOM 1354 O O . TYR B 1 36 ? -18.969 10.375 7.539 1 47.31 36 TYR B O 1
ATOM 1362 N N . LEU B 1 37 ? -21.062 10.25 6.797 1 44.41 37 LEU B N 1
ATOM 1363 C CA . LEU B 1 37 ? -20.656 10.367 5.402 1 44.41 37 LEU B CA 1
ATOM 1364 C C . LEU B 1 37 ? -20.062 11.75 5.125 1 44.41 37 LEU B C 1
ATOM 1366 O O . LEU B 1 37 ? -19.047 11.859 4.43 1 44.41 37 LEU B O 1
ATOM 1370 N N . LEU B 1 38 ? -20.812 12.75 5.562 1 47.31 38 LEU B N 1
ATOM 1371 C CA . LEU B 1 38 ? -20.328 14.109 5.34 1 47.31 38 LEU B CA 1
ATOM 1372 C C . LEU B 1 38 ? -19 14.336 6.043 1 47.31 38 LEU B C 1
ATOM 1374 O O . LEU B 1 38 ? -18.125 15.039 5.523 1 47.31 38 LEU B O 1
ATOM 1378 N N . GLY B 1 39 ? -18.969 14.07 7.309 1 43.16 39 GLY B N 1
ATOM 1379 C CA . GLY B 1 39 ? -17.719 14.188 8.039 1 43.16 39 GLY B CA 1
ATOM 1380 C C . GLY B 1 39 ? -16.578 13.422 7.398 1 43.16 39 GLY B C 1
ATOM 1381 O O . GLY B 1 39 ? -15.438 13.898 7.387 1 43.16 39 GLY B O 1
ATOM 1382 N N . ARG B 1 40 ? -16.938 12.297 6.883 1 42.19 40 ARG B N 1
ATOM 1383 C CA . ARG B 1 40 ? -15.953 11.516 6.141 1 42.19 40 ARG B CA 1
ATOM 1384 C C . ARG B 1 40 ? -15.594 12.203 4.828 1 42.19 40 ARG B C 1
ATOM 1386 O O . ARG B 1 40 ? -14.484 12.031 4.32 1 42.19 40 ARG B O 1
ATOM 1393 N N . MET B 1 41 ? -16.516 12.82 4.289 1 40.78 41 MET B N 1
ATOM 1394 C CA . MET B 1 41 ? -16.25 13.508 3.025 1 40.78 41 MET B CA 1
ATOM 1395 C C . MET B 1 41 ? -15.266 14.656 3.223 1 40.78 41 MET B C 1
ATOM 1397 O O . MET B 1 41 ? -14.414 14.898 2.369 1 40.78 41 MET B O 1
ATOM 1401 N N . ALA B 1 42 ? -15.469 15.578 4.199 1 40.53 42 ALA B N 1
ATOM 1402 C CA . ALA B 1 42 ? -14.539 16.688 4.441 1 40.53 42 ALA B CA 1
ATOM 1403 C C . ALA B 1 42 ? -13.148 16.156 4.797 1 40.53 42 ALA B C 1
ATOM 1405 O O . ALA B 1 42 ? -12.141 16.797 4.488 1 40.53 42 ALA B O 1
ATOM 1406 N N . ARG B 1 43 ? -12.969 15.266 5.691 1 43.28 43 ARG B N 1
ATOM 1407 C CA . ARG B 1 43 ? -11.75 14.531 5.984 1 43.28 43 ARG B CA 1
ATOM 1408 C C . ARG B 1 43 ? -11.258 13.766 4.758 1 43.28 43 ARG B C 1
ATOM 1410 O O . ARG B 1 43 ? -10.203 13.125 4.797 1 43.28 43 ARG B O 1
ATOM 1417 N N . VAL B 1 44 ? -12.008 13.984 3.65 1 45.09 44 VAL B N 1
ATOM 1418 C CA . VAL B 1 44 ? -12.102 13.117 2.479 1 45.09 44 VAL B CA 1
ATOM 1419 C C . VAL B 1 44 ? -10.922 13.383 1.545 1 45.09 44 VAL B C 1
ATOM 1421 O O . VAL B 1 44 ? -10.422 12.461 0.893 1 45.09 44 VAL B O 1
ATOM 1424 N N . GLU B 1 45 ? -10.406 14.586 1.743 1 47.81 45 GLU B N 1
ATOM 1425 C CA . GLU B 1 45 ? -9.531 14.766 0.587 1 47.81 45 GLU B CA 1
ATOM 1426 C C . GLU B 1 45 ? -8.305 13.859 0.668 1 47.81 45 GLU B C 1
ATOM 1428 O O . GLU B 1 45 ? -8 13.141 -0.282 1 47.81 45 GLU B O 1
ATOM 1433 N N . PRO B 1 46 ? -7.391 14.312 1.642 1 52.31 46 PRO B N 1
ATOM 1434 C CA . PRO B 1 46 ? -6.199 13.461 1.622 1 52.31 46 PRO B CA 1
ATOM 1435 C C . PRO B 1 46 ? -6.527 11.992 1.883 1 52.31 46 PRO B C 1
ATOM 1437 O O . PRO B 1 46 ? -5.875 11.102 1.325 1 52.31 46 PRO B O 1
ATOM 1440 N N . ARG B 1 47 ? -7.625 11.945 2.83 1 56.06 47 ARG B N 1
ATOM 1441 C CA . ARG B 1 47 ? -8.086 10.617 3.221 1 56.06 47 ARG B CA 1
ATOM 1442 C C . ARG B 1 47 ? -8.641 9.859 2.023 1 56.06 47 ARG B C 1
ATOM 1444 O O . ARG B 1 47 ? -8.406 8.656 1.88 1 56.06 47 ARG B O 1
ATOM 1451 N N . LYS B 1 48 ? -9.117 10.875 1.105 1 66.75 48 LYS B N 1
ATOM 1452 C CA . LYS B 1 48 ? -9.828 10.219 0.014 1 66.75 48 LYS B CA 1
ATOM 1453 C C . LYS B 1 48 ? -8.859 9.641 -1.009 1 66.75 48 LYS B C 1
ATOM 1455 O O . LYS B 1 48 ? -9.055 8.531 -1.508 1 66.75 48 LYS B O 1
ATOM 1460 N N . ASN B 1 49 ? -7.664 10.531 -1.021 1 72.69 49 ASN B N 1
ATOM 1461 C CA . ASN B 1 49 ? -6.766 10.055 -2.066 1 72.69 49 ASN B CA 1
ATOM 1462 C C . ASN B 1 49 ? -6.02 8.797 -1.631 1 72.69 49 ASN B C 1
ATOM 1464 O O . ASN B 1 49 ? -5.918 7.832 -2.395 1 72.69 49 ASN B O 1
ATOM 1468 N N . THR B 1 50 ? -5.547 8.906 -0.319 1 80 50 THR B N 1
ATOM 1469 C CA . THR B 1 50 ? -4.824 7.734 0.173 1 80 50 THR B CA 1
ATOM 1470 C C . THR B 1 50 ? -5.762 6.543 0.328 1 80 50 THR B C 1
ATOM 1472 O O . THR B 1 50 ? -5.391 5.41 0.012 1 80 50 THR B O 1
ATOM 1475 N N . GLU B 1 51 ? -6.98 6.91 0.759 1 83.06 51 GLU B N 1
ATOM 1476 C CA . GLU B 1 51 ? -7.969 5.848 0.914 1 83.06 51 GLU B CA 1
ATOM 1477 C C . GLU B 1 51 ? -8.32 5.215 -0.431 1 83.06 51 GLU B C 1
ATOM 1479 O O . GLU B 1 51 ? -8.414 3.992 -0.542 1 83.06 51 GLU B O 1
ATOM 1484 N N . MET B 1 52 ? -8.453 6.031 -1.407 1 84.31 52 MET B N 1
ATOM 1485 C CA . MET B 1 52 ? -8.75 5.523 -2.742 1 84.31 52 MET B CA 1
ATOM 1486 C C . MET B 1 52 ? -7.598 4.68 -3.277 1 84.31 52 MET B C 1
ATOM 1488 O O . MET B 1 52 ? -7.82 3.625 -3.873 1 84.31 52 MET B 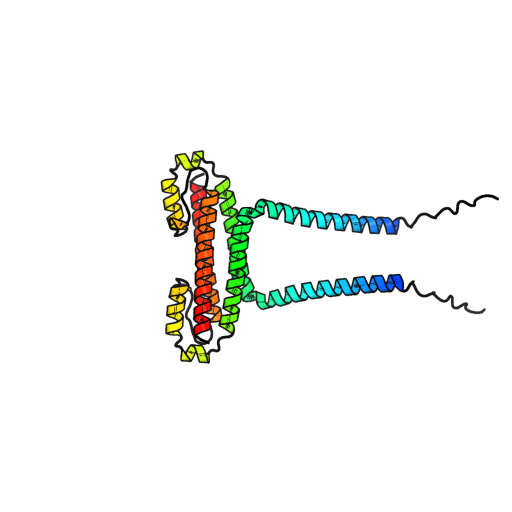O 1
ATOM 1492 N N . LEU B 1 53 ? -6.434 5.16 -3 1 89.81 53 LEU B N 1
ATOM 1493 C CA . LEU B 1 53 ? -5.262 4.445 -3.496 1 89.81 53 LEU B CA 1
ATOM 1494 C C . LEU B 1 53 ? -5.137 3.082 -2.826 1 89.81 53 LEU B C 1
ATOM 1496 O O . LEU B 1 53 ? -4.867 2.08 -3.492 1 89.81 53 LEU B O 1
ATOM 1500 N N . THR B 1 54 ? -5.359 3.094 -1.521 1 88.75 54 THR B N 1
ATOM 1501 C CA . THR B 1 54 ? -5.242 1.821 -0.817 1 88.75 54 THR B CA 1
ATOM 1502 C C . THR B 1 54 ? -6.383 0.883 -1.202 1 88.75 54 THR B C 1
ATOM 1504 O O . THR B 1 54 ? -6.195 -0.333 -1.273 1 88.75 54 THR B O 1
ATOM 1507 N N . TYR B 1 55 ? -7.492 1.492 -1.457 1 86.56 55 TYR B N 1
ATOM 1508 C CA . TYR B 1 55 ? -8.602 0.684 -1.948 1 86.56 55 TYR B CA 1
ATOM 1509 C C . TYR B 1 55 ? -8.266 0.056 -3.295 1 86.56 55 TYR B C 1
ATOM 1511 O O . TYR B 1 55 ? -8.5 -1.138 -3.506 1 86.56 55 TYR B O 1
ATOM 1519 N N . ASN B 1 56 ? -7.715 0.862 -4.191 1 86.81 56 ASN B N 1
ATOM 1520 C CA . ASN B 1 56 ? -7.297 0.354 -5.496 1 86.81 56 ASN B CA 1
ATOM 1521 C C . ASN B 1 56 ? -6.242 -0.738 -5.359 1 86.81 56 ASN B C 1
ATOM 1523 O O . ASN B 1 56 ? -6.266 -1.728 -6.094 1 86.81 56 ASN B O 1
ATOM 1527 N N . LEU B 1 57 ? -5.355 -0.543 -4.422 1 93.06 57 LEU B N 1
ATOM 1528 C CA . LEU B 1 57 ? -4.34 -1.563 -4.176 1 93.06 57 LEU B CA 1
ATOM 1529 C C . LEU B 1 57 ? -4.984 -2.875 -3.74 1 93.06 57 LEU B C 1
ATOM 1531 O O . LEU B 1 57 ? -4.57 -3.951 -4.176 1 93.06 57 LEU B O 1
ATOM 1535 N N . THR B 1 58 ? -6.02 -2.756 -2.912 1 90.62 58 THR B N 1
ATOM 1536 C CA . THR B 1 58 ? -6.719 -3.951 -2.449 1 90.62 58 THR B CA 1
ATOM 1537 C C . THR B 1 58 ? -7.383 -4.676 -3.617 1 90.62 58 THR B C 1
ATOM 1539 O O . THR B 1 58 ? -7.289 -5.898 -3.729 1 90.62 58 THR B O 1
ATOM 1542 N N . LEU B 1 59 ? -8 -3.959 -4.465 1 88.62 59 LEU B N 1
ATOM 1543 C CA . LEU B 1 59 ? -8.664 -4.539 -5.629 1 88.62 59 LEU B CA 1
ATOM 1544 C C . LEU B 1 59 ? -7.656 -5.219 -6.547 1 88.62 59 LEU B C 1
ATOM 1546 O O . LEU B 1 59 ? -7.906 -6.316 -7.047 1 88.62 59 LEU B O 1
ATOM 1550 N N . LEU B 1 60 ? -6.578 -4.52 -6.785 1 92.81 60 LEU B N 1
ATOM 1551 C CA . LEU B 1 60 ? -5.531 -5.074 -7.641 1 92.81 60 LEU B CA 1
ATOM 1552 C C . LEU B 1 60 ? -4.961 -6.352 -7.043 1 92.81 60 LEU B C 1
ATOM 1554 O O . LEU B 1 60 ? -4.727 -7.328 -7.762 1 92.81 60 LEU B O 1
ATOM 1558 N N . ALA B 1 61 ? -4.738 -6.305 -5.754 1 93.44 61 ALA B N 1
ATOM 1559 C CA . ALA B 1 61 ? -4.207 -7.473 -5.062 1 93.44 61 ALA B CA 1
ATOM 1560 C C . ALA B 1 61 ? -5.152 -8.664 -5.188 1 93.44 61 ALA B C 1
ATOM 1562 O O . ALA B 1 61 ? -4.715 -9.789 -5.426 1 93.44 61 ALA B O 1
ATOM 1563 N N . ASP B 1 62 ? -6.398 -8.391 -5.031 1 90.25 62 ASP B N 1
ATOM 1564 C CA . ASP B 1 62 ? -7.395 -9.445 -5.164 1 90.25 62 ASP B CA 1
ATOM 1565 C C . ASP B 1 62 ? -7.422 -10 -6.59 1 90.25 62 ASP B C 1
ATOM 1567 O O . ASP B 1 62 ? -7.52 -11.211 -6.789 1 90.25 62 ASP B O 1
ATOM 1571 N N . SER B 1 63 ? -7.332 -9.148 -7.516 1 91.81 63 SER B N 1
ATOM 1572 C CA . SER B 1 63 ? -7.367 -9.547 -8.922 1 91.81 63 SER B CA 1
ATOM 1573 C C . SER B 1 63 ? -6.188 -10.438 -9.273 1 91.81 63 SER B C 1
ATOM 1575 O O . SER B 1 63 ? -6.355 -11.477 -9.922 1 91.81 63 SER B O 1
ATOM 1577 N N . ILE B 1 64 ? -5.027 -10.086 -8.836 1 94.62 64 ILE B N 1
ATOM 1578 C CA . ILE B 1 64 ? -3.854 -10.883 -9.18 1 94.62 64 ILE B CA 1
ATOM 1579 C C . ILE B 1 64 ? -3.885 -12.211 -8.43 1 94.62 64 ILE B C 1
ATOM 1581 O O . ILE B 1 64 ? -3.416 -13.234 -8.938 1 94.62 64 ILE B O 1
ATOM 1585 N N . TYR B 1 65 ? -4.406 -12.188 -7.234 1 93.19 65 TYR B N 1
ATOM 1586 C CA . TYR B 1 65 ? -4.543 -13.43 -6.48 1 93.19 65 TYR B CA 1
ATOM 1587 C C . TYR B 1 65 ? -5.422 -14.422 -7.227 1 93.19 65 TYR B C 1
ATOM 1589 O O . TYR B 1 65 ? -5.059 -15.594 -7.367 1 93.19 65 TYR B O 1
ATOM 1597 N N . LYS B 1 66 ? -6.551 -13.945 -7.676 1 90.75 66 LYS B N 1
ATOM 1598 C CA . LYS B 1 66 ? -7.469 -14.789 -8.438 1 90.75 66 LYS B CA 1
ATOM 1599 C C . LYS B 1 66 ? -6.812 -15.305 -9.711 1 90.75 66 LYS B C 1
ATOM 1601 O O . LYS B 1 66 ? -6.984 -16.469 -10.078 1 90.75 66 LYS B O 1
ATOM 1606 N N . LYS B 1 67 ? -6.07 -14.477 -10.312 1 92.69 67 LYS B N 1
ATOM 1607 C CA . LYS B 1 67 ? -5.359 -14.859 -11.531 1 92.69 67 LYS B CA 1
ATOM 1608 C C . LYS B 1 67 ? -4.324 -15.945 -11.242 1 92.69 67 LYS B C 1
ATOM 1610 O O . LYS B 1 67 ? -4.234 -16.938 -11.977 1 92.69 67 LYS B O 1
ATOM 1615 N N . ALA B 1 68 ? -3.584 -15.758 -10.211 1 94.94 68 ALA B N 1
ATOM 1616 C CA . ALA B 1 68 ? -2.557 -16.719 -9.828 1 94.94 68 ALA B CA 1
ATOM 1617 C C . ALA B 1 68 ? -3.176 -18.078 -9.484 1 94.94 68 ALA B C 1
ATOM 1619 O O . ALA B 1 68 ? -2.604 -19.125 -9.797 1 94.94 68 ALA B O 1
ATOM 1620 N N . LYS B 1 69 ? -4.328 -18.047 -8.875 1 92.88 69 LYS B N 1
ATOM 1621 C CA . LYS B 1 69 ? -5.008 -19.266 -8.461 1 92.88 69 LYS B CA 1
ATOM 1622 C C . LYS B 1 69 ? -5.48 -20.078 -9.664 1 92.88 69 LYS B C 1
ATOM 1624 O O . LYS B 1 69 ? -5.621 -21.297 -9.586 1 92.88 69 LYS B O 1
ATOM 1629 N N . ARG B 1 70 ? -5.629 -19.438 -10.742 1 93.25 70 ARG B N 1
ATOM 1630 C CA . ARG B 1 70 ? -6.176 -20.094 -11.93 1 93.25 70 ARG B CA 1
ATOM 1631 C C . ARG B 1 70 ? -5.07 -20.75 -12.758 1 93.25 70 ARG B C 1
ATOM 1633 O O . ARG B 1 70 ? -5.348 -21.562 -13.641 1 93.25 70 ARG B O 1
ATOM 1640 N N . ILE B 1 71 ? -3.857 -20.438 -12.508 1 94.69 71 ILE B N 1
ATOM 1641 C CA . ILE B 1 71 ? -2.752 -21.016 -13.266 1 94.69 71 ILE B CA 1
ATOM 1642 C C . ILE B 1 71 ? -2.471 -22.422 -12.766 1 94.69 71 ILE B C 1
ATOM 1644 O O . ILE B 1 71 ? -2.111 -22.625 -11.602 1 94.69 71 ILE B O 1
ATOM 1648 N N . PRO B 1 72 ? -2.654 -23.391 -13.594 1 93.56 72 PRO B N 1
ATOM 1649 C CA . PRO B 1 72 ? -2.477 -24.781 -13.172 1 93.56 72 PRO B CA 1
ATOM 1650 C C . PRO B 1 72 ? -1.025 -25.109 -12.828 1 93.56 72 PRO B C 1
ATOM 1652 O O . PRO B 1 72 ? -0.104 -24.562 -13.445 1 93.56 72 PRO B O 1
ATOM 1655 N N . PRO B 1 73 ? -0.782 -26.016 -11.898 1 93.88 73 PRO B N 1
ATOM 1656 C CA . PRO B 1 73 ? 0.568 -26.422 -11.5 1 93.88 73 PRO B CA 1
ATOM 1657 C C . PRO B 1 73 ? 1.387 -26.969 -12.664 1 93.88 73 PRO B C 1
ATOM 1659 O O . PRO B 1 73 ? 2.607 -26.797 -12.703 1 93.88 73 PRO B O 1
ATOM 1662 N N . LYS B 1 74 ? 0.75 -27.641 -13.602 1 93.62 74 LYS B N 1
ATOM 1663 C CA . LYS B 1 74 ? 1.445 -28.203 -14.758 1 93.62 74 LYS B CA 1
ATOM 1664 C C . LYS B 1 74 ? 2.148 -27.109 -15.562 1 93.62 74 LYS B C 1
ATOM 1666 O O . LYS B 1 74 ? 3.285 -27.281 -16 1 93.62 74 LYS B O 1
ATOM 1671 N N . LEU B 1 75 ? 1.48 -26.031 -15.711 1 94 75 LEU B N 1
ATOM 1672 C CA . LEU B 1 75 ? 2.037 -24.906 -16.453 1 94 75 LEU B CA 1
ATOM 1673 C C . LEU B 1 75 ? 3.223 -24.297 -15.719 1 94 75 LEU B C 1
ATOM 1675 O O . LEU B 1 75 ? 4.207 -23.891 -16.344 1 94 75 LEU B O 1
ATOM 1679 N N . LEU B 1 76 ? 3.168 -24.203 -14.43 1 93.88 76 LEU B N 1
ATOM 1680 C CA . LEU B 1 76 ? 4.262 -23.688 -13.617 1 93.88 76 LEU B CA 1
ATOM 1681 C C . LEU B 1 76 ? 5.48 -24.594 -13.695 1 93.88 76 LEU B C 1
ATOM 1683 O O . LEU B 1 76 ? 6.613 -24.125 -13.766 1 93.88 76 LEU B O 1
ATOM 1687 N N . HIS B 1 77 ? 5.219 -25.875 -13.703 1 92.44 77 HIS B N 1
ATOM 1688 C CA . HIS B 1 77 ? 6.305 -26.844 -13.797 1 92.44 77 HIS B CA 1
ATOM 1689 C C . HIS B 1 77 ? 7.016 -26.75 -15.141 1 92.44 77 HIS B C 1
ATOM 1691 O O . HIS B 1 77 ? 8.25 -26.766 -15.203 1 92.44 77 HIS B O 1
ATOM 1697 N N . GLN B 1 78 ? 6.188 -26.531 -16.219 1 93.12 78 GLN B N 1
ATOM 1698 C CA . GLN B 1 78 ? 6.727 -26.453 -17.578 1 93.12 78 GLN B CA 1
ATOM 1699 C C . GLN B 1 78 ? 7.582 -25.203 -17.75 1 93.12 78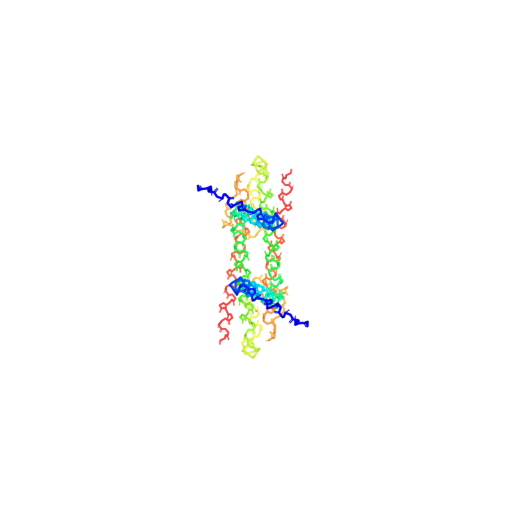 GLN B C 1
ATOM 1701 O O . GLN B 1 78 ? 8.531 -25.188 -18.547 1 93.12 78 GLN B O 1
ATOM 1706 N N . ASN B 1 79 ? 7.234 -24.109 -17.047 1 93.31 79 ASN B N 1
ATOM 1707 C CA . ASN B 1 79 ? 7.949 -22.844 -17.188 1 93.31 79 ASN B CA 1
ATOM 1708 C C . ASN B 1 79 ? 9.047 -22.703 -16.125 1 93.31 79 ASN B C 1
ATOM 1710 O O . ASN B 1 79 ? 9.594 -21.609 -15.93 1 93.31 79 ASN B O 1
ATOM 1714 N N . ASP B 1 80 ? 9.312 -23.609 -15.375 1 92.69 80 ASP B N 1
ATOM 1715 C CA . ASP B 1 80 ? 10.367 -23.641 -14.367 1 92.69 80 ASP B CA 1
ATOM 1716 C C . ASP B 1 80 ? 10.031 -22.734 -13.188 1 92.69 80 ASP B C 1
ATOM 1718 O O . ASP B 1 80 ? 10.18 -21.516 -13.281 1 92.69 80 ASP B O 1
ATOM 1722 N N . PRO B 1 81 ? 9.742 -23.266 -12.125 1 93.06 81 PRO B N 1
ATOM 1723 C CA . PRO B 1 81 ? 9.352 -22.469 -10.961 1 93.06 81 PRO B CA 1
ATOM 1724 C C . PRO B 1 81 ? 10.461 -21.531 -10.477 1 93.06 81 PRO B C 1
ATOM 1726 O O . PRO B 1 81 ? 10.188 -20.453 -9.969 1 93.06 81 PRO B O 1
ATOM 1729 N N . ASP B 1 82 ? 11.703 -21.906 -10.617 1 92.38 82 ASP B N 1
ATOM 1730 C CA . ASP B 1 82 ? 12.82 -21.078 -10.164 1 92.38 82 ASP B CA 1
ATOM 1731 C C . ASP B 1 82 ? 12.93 -19.812 -11 1 92.38 82 ASP B C 1
ATOM 1733 O O . ASP B 1 82 ? 13.18 -18.734 -10.469 1 92.38 82 ASP B O 1
ATOM 1737 N N . LYS B 1 83 ? 12.688 -19.953 -12.289 1 94.25 83 LYS B N 1
ATOM 1738 C CA . LYS B 1 83 ? 12.719 -18.781 -13.172 1 94.25 83 LYS B CA 1
ATOM 1739 C C . LYS B 1 83 ? 11.57 -17.828 -12.867 1 94.25 83 LYS B C 1
ATOM 1741 O O . LYS B 1 83 ? 11.75 -16.609 -12.859 1 94.25 83 LYS B O 1
ATOM 1746 N N . ILE B 1 84 ? 10.43 -18.359 -12.633 1 95.44 84 ILE B N 1
ATOM 1747 C CA . ILE B 1 84 ? 9.258 -17.562 -12.297 1 95.44 84 ILE B CA 1
ATOM 1748 C C . ILE B 1 84 ? 9.492 -16.828 -10.984 1 95.44 84 ILE B C 1
ATOM 1750 O O . ILE B 1 84 ? 9.18 -15.641 -10.867 1 95.44 84 ILE B O 1
ATOM 1754 N N . GLN B 1 85 ? 10.094 -17.562 -10 1 94.56 85 GLN B N 1
ATOM 1755 C CA . GLN B 1 85 ? 10.367 -16.969 -8.695 1 94.56 85 GLN B CA 1
ATOM 1756 C C . GLN B 1 85 ? 11.336 -15.789 -8.828 1 94.56 85 GLN B C 1
ATOM 1758 O O . GLN B 1 85 ? 11.117 -14.727 -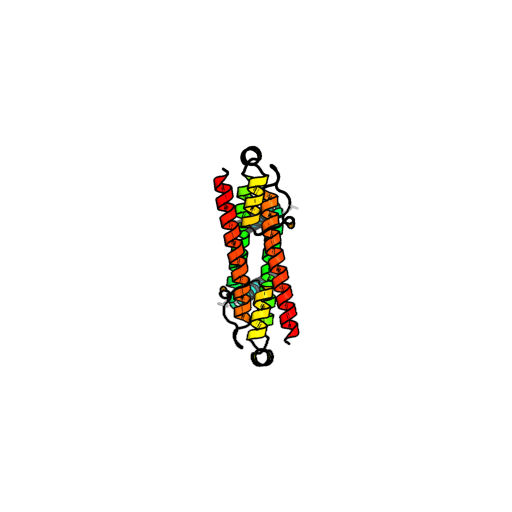8.234 1 94.56 85 GLN B O 1
ATOM 1763 N N . ILE B 1 86 ? 12.383 -15.953 -9.555 1 94.44 86 ILE B N 1
ATOM 1764 C CA . ILE B 1 86 ? 13.375 -14.906 -9.742 1 94.44 86 ILE B CA 1
ATOM 1765 C C . ILE B 1 86 ? 12.719 -13.68 -10.367 1 94.44 86 ILE B C 1
ATOM 1767 O O . ILE B 1 86 ? 12.953 -12.547 -9.938 1 94.44 86 ILE B O 1
ATOM 1771 N N . ARG B 1 87 ? 11.867 -13.906 -11.336 1 95.56 87 ARG B N 1
ATOM 1772 C CA . ARG B 1 87 ? 11.195 -12.805 -12.016 1 95.56 87 ARG B CA 1
ATOM 1773 C C . ARG B 1 87 ? 10.242 -12.078 -11.07 1 95.56 87 ARG B C 1
ATOM 1775 O O . ARG B 1 87 ? 10.211 -10.844 -11.047 1 95.56 87 ARG B O 1
ATOM 1782 N N . LEU B 1 88 ? 9.523 -12.844 -10.32 1 95.75 88 LEU B N 1
ATOM 1783 C CA . LEU B 1 88 ? 8.586 -12.227 -9.383 1 95.75 88 LEU B CA 1
ATOM 1784 C C . LEU B 1 88 ? 9.328 -11.523 -8.258 1 95.75 88 LEU B C 1
ATOM 1786 O O . LEU B 1 88 ? 8.883 -10.492 -7.762 1 95.75 88 LEU B O 1
ATOM 1790 N N . PHE B 1 89 ? 10.492 -12.023 -7.832 1 95.06 89 PHE B N 1
ATOM 1791 C CA . PHE B 1 89 ? 11.336 -11.344 -6.855 1 95.06 89 PHE B CA 1
ATOM 1792 C C . PHE B 1 89 ? 11.758 -9.969 -7.367 1 95.06 89 PHE B C 1
ATOM 1794 O O . PHE B 1 89 ? 11.719 -8.984 -6.621 1 95.06 89 PHE B O 1
ATOM 1801 N N . GLU B 1 90 ? 12.078 -9.922 -8.602 1 94.88 90 GLU B N 1
ATOM 1802 C CA . GLU B 1 90 ? 12.492 -8.664 -9.211 1 94.88 90 GLU B CA 1
ATOM 1803 C C . GLU B 1 90 ? 11.336 -7.68 -9.297 1 94.88 90 GLU B C 1
ATOM 1805 O O . GLU B 1 90 ? 11.5 -6.492 -9 1 94.88 90 GLU B O 1
ATOM 1810 N N . ILE B 1 91 ? 10.164 -8.18 -9.664 1 95.75 91 ILE B N 1
ATOM 1811 C CA . ILE B 1 91 ? 8.992 -7.328 -9.844 1 95.75 91 ILE B CA 1
ATOM 1812 C C . ILE B 1 91 ? 8.57 -6.734 -8.508 1 95.75 91 ILE B C 1
ATOM 1814 O O . ILE B 1 91 ? 8.297 -5.535 -8.414 1 95.75 91 ILE B O 1
ATOM 1818 N N . PHE B 1 92 ? 8.547 -7.566 -7.43 1 94.75 92 PHE B N 1
ATOM 1819 C CA . PHE B 1 92 ? 8.062 -7.121 -6.133 1 94.75 92 PHE B CA 1
ATOM 1820 C C . PHE B 1 92 ? 9.203 -6.582 -5.277 1 94.75 92 PHE B C 1
ATOM 1822 O O . PHE B 1 92 ? 8.977 -6.09 -4.168 1 94.75 92 PHE B O 1
ATOM 1829 N N . ASN B 1 93 ? 10.414 -6.625 -5.875 1 89.19 93 ASN B N 1
ATOM 1830 C CA . ASN B 1 93 ? 11.586 -6.27 -5.074 1 89.19 93 ASN B CA 1
ATOM 1831 C C . ASN B 1 93 ? 11.578 -6.992 -3.729 1 89.19 93 ASN B C 1
ATOM 1833 O O . ASN B 1 93 ? 11.719 -6.359 -2.68 1 89.19 93 ASN B O 1
ATOM 1837 N N . CYS B 1 94 ? 11.336 -8.195 -3.852 1 87.06 94 CYS B N 1
ATOM 1838 C CA . CYS B 1 94 ? 11.242 -9.055 -2.676 1 87.06 94 CYS B CA 1
ATOM 1839 C C . CYS B 1 94 ? 12.5 -9.898 -2.51 1 87.06 94 CYS B C 1
ATOM 1841 O O . CYS B 1 94 ? 13.305 -10 -3.436 1 87.06 94 CYS B O 1
ATOM 1843 N N . THR B 1 95 ? 12.695 -10.234 -1.27 1 80.94 95 THR B N 1
ATOM 1844 C CA . THR B 1 95 ? 13.766 -11.172 -0.956 1 80.94 95 THR B CA 1
ATOM 1845 C C . THR B 1 95 ? 13.203 -12.516 -0.504 1 80.94 95 THR B C 1
ATOM 1847 O O . THR B 1 95 ? 12.031 -12.812 -0.754 1 80.94 95 THR B O 1
ATOM 1850 N N . GLN B 1 96 ? 14.016 -13.312 0.122 1 79 96 GLN B N 1
ATOM 1851 C CA . GLN B 1 96 ? 13.641 -14.648 0.577 1 79 96 GLN B CA 1
ATOM 1852 C C . GLN B 1 96 ? 12.547 -14.586 1.632 1 79 96 GLN B C 1
ATOM 1854 O O . GLN B 1 96 ? 11.891 -15.594 1.913 1 79 96 GLN B O 1
ATOM 1859 N N . LEU B 1 97 ? 12.195 -13.344 1.977 1 80.31 97 LEU B N 1
ATOM 1860 C CA . LEU B 1 97 ? 11.188 -13.172 3.016 1 80.31 97 LEU B CA 1
ATOM 1861 C C . LEU B 1 97 ? 9.781 -13.344 2.443 1 80.31 97 LEU B C 1
ATOM 1863 O O . LEU B 1 97 ? 8.82 -13.555 3.191 1 80.31 97 LEU B O 1
ATOM 1867 N N . CYS B 1 98 ? 9.773 -13.242 1.115 1 86.56 98 CYS B N 1
ATOM 1868 C CA . CYS B 1 98 ? 8.477 -13.422 0.475 1 86.56 98 CYS B CA 1
ATOM 1869 C C . CYS B 1 98 ? 8.125 -14.898 0.35 1 86.56 98 CYS B C 1
ATOM 1871 O O . CYS B 1 98 ? 6.992 -15.25 0.025 1 86.56 98 CYS B O 1
ATOM 1873 N N . GLY B 1 99 ? 9.062 -15.812 0.652 1 86.75 99 GLY B N 1
ATOM 1874 C CA . GLY B 1 99 ? 8.836 -17.25 0.58 1 86.75 99 GLY B CA 1
ATOM 1875 C C . GLY B 1 99 ? 9.383 -17.875 -0.69 1 86.75 99 GLY B C 1
ATOM 1876 O O . GLY B 1 99 ? 9.867 -17.172 -1.578 1 86.75 99 GLY B O 1
ATOM 1877 N N . ALA B 1 100 ? 9.305 -19.234 -0.689 1 89.31 100 ALA B N 1
ATOM 1878 C CA . ALA B 1 100 ? 9.734 -20 -1.857 1 89.31 100 ALA B CA 1
ATOM 1879 C C . ALA B 1 100 ? 8.547 -20.344 -2.752 1 89.31 100 ALA B C 1
ATOM 1881 O O . ALA B 1 100 ? 7.441 -20.578 -2.26 1 89.31 100 ALA B O 1
ATOM 1882 N N . LEU B 1 101 ? 8.852 -20.281 -4.062 1 92.62 101 LEU B N 1
ATOM 1883 C CA . LEU B 1 101 ? 7.801 -20.609 -5.023 1 92.62 101 LEU B CA 1
ATOM 1884 C C . LEU B 1 101 ? 7.934 -22.062 -5.492 1 92.62 101 LEU B C 1
ATOM 1886 O O . LEU B 1 101 ? 9.023 -22.5 -5.859 1 92.62 101 LEU B O 1
ATOM 1890 N N . ASN B 1 102 ? 6.855 -22.812 -5.312 1 88.56 102 ASN B N 1
ATOM 1891 C CA . ASN B 1 102 ? 6.758 -24.125 -5.918 1 88.56 102 ASN B CA 1
ATOM 1892 C C . ASN B 1 102 ? 5.562 -24.234 -6.863 1 88.56 102 ASN B C 1
ATOM 1894 O O . ASN B 1 102 ? 4.859 -23.234 -7.082 1 88.56 102 ASN B O 1
ATOM 1898 N N . LYS B 1 103 ? 5.348 -25.359 -7.449 1 88.69 103 LYS B N 1
ATOM 1899 C CA . LYS B 1 103 ? 4.344 -25.5 -8.5 1 88.69 103 LYS B CA 1
ATOM 1900 C C . LYS B 1 103 ? 2.932 -25.391 -7.93 1 88.69 103 LYS B C 1
ATOM 1902 O O . LYS B 1 103 ? 1.971 -25.188 -8.68 1 88.69 103 LYS B O 1
ATOM 1907 N N . TYR B 1 104 ? 2.785 -25.312 -6.52 1 90.19 104 TYR B N 1
ATOM 1908 C CA . TYR B 1 104 ? 1.44 -25.375 -5.957 1 90.19 104 TYR B CA 1
ATOM 1909 C C . TYR B 1 104 ? 1.104 -24.094 -5.211 1 90.19 104 TYR B C 1
ATOM 1911 O O . TYR B 1 104 ? -0.025 -23.906 -4.746 1 90.19 104 TYR B O 1
ATOM 1919 N N . ASN B 1 105 ? 2.037 -23.188 -5.082 1 92.81 105 ASN B N 1
ATOM 1920 C CA . ASN B 1 105 ? 1.777 -22.109 -4.129 1 92.81 105 ASN B CA 1
ATOM 1921 C C . ASN B 1 105 ? 1.934 -20.734 -4.781 1 92.81 105 ASN B C 1
ATOM 1923 O O . ASN B 1 105 ? 2.35 -19.781 -4.125 1 92.81 105 ASN B O 1
ATOM 1927 N N . LEU B 1 106 ? 1.647 -20.594 -6.082 1 94.81 106 LEU B N 1
ATOM 1928 C CA . LEU B 1 106 ? 1.816 -19.312 -6.781 1 94.81 106 LEU B CA 1
ATOM 1929 C C . LEU B 1 106 ? 0.941 -18.234 -6.164 1 94.81 106 LEU B C 1
ATOM 1931 O O . LEU B 1 106 ? 1.411 -17.125 -5.906 1 94.81 106 LEU B O 1
ATOM 1935 N N . ALA B 1 107 ? -0.317 -18.547 -5.891 1 93.5 107 ALA B N 1
ATOM 1936 C CA . ALA B 1 107 ? -1.242 -17.578 -5.328 1 93.5 107 ALA B CA 1
ATOM 1937 C C . ALA B 1 107 ? -0.771 -17.094 -3.957 1 93.5 107 ALA B C 1
ATOM 1939 O O . ALA B 1 107 ? -0.787 -15.898 -3.668 1 93.5 107 ALA B O 1
ATOM 1940 N N . GLU B 1 108 ? -0.312 -18.016 -3.135 1 91.69 108 GLU B N 1
ATOM 1941 C CA . GLU B 1 108 ? 0.18 -17.656 -1.807 1 91.69 108 GLU B CA 1
ATOM 1942 C C . GLU B 1 108 ? 1.457 -16.828 -1.895 1 91.69 108 GLU B C 1
ATOM 1944 O O . GLU B 1 108 ? 1.647 -15.883 -1.118 1 91.69 108 GLU B O 1
ATOM 1949 N N . PHE B 1 109 ? 2.266 -17.188 -2.836 1 93.56 109 PHE B N 1
ATOM 1950 C CA . PHE B 1 109 ? 3.506 -16.453 -3.029 1 93.56 109 PHE B CA 1
ATOM 1951 C C . PHE B 1 109 ? 3.215 -15 -3.393 1 93.56 109 PHE B C 1
ATOM 1953 O O . PHE B 1 109 ? 3.826 -14.086 -2.842 1 93.56 109 PHE B O 1
ATOM 1960 N N . VAL B 1 110 ? 2.271 -14.797 -4.336 1 94.25 110 VAL B N 1
ATOM 1961 C CA . VAL B 1 110 ? 1.902 -13.453 -4.766 1 94.25 110 VAL B CA 1
ATOM 1962 C C . VAL B 1 110 ? 1.318 -12.68 -3.588 1 94.25 110 VAL B C 1
ATOM 1964 O O . VAL B 1 110 ? 1.689 -11.523 -3.35 1 94.25 110 VAL B O 1
ATOM 1967 N N . LYS B 1 111 ? 0.49 -13.352 -2.879 1 92.75 111 LYS B N 1
ATOM 1968 C CA . LYS B 1 111 ? -0.113 -12.734 -1.703 1 92.75 111 LYS B CA 1
ATOM 1969 C C . LYS B 1 111 ? 0.953 -12.328 -0.688 1 92.75 111 LYS B C 1
ATOM 1971 O O . LYS B 1 111 ? 0.924 -11.211 -0.164 1 92.75 111 LYS B O 1
ATOM 1976 N N . ASN B 1 112 ? 1.838 -13.203 -0.432 1 92.06 112 ASN B N 1
ATOM 1977 C CA . ASN B 1 112 ? 2.91 -12.922 0.518 1 92.06 112 ASN B CA 1
ATOM 1978 C C . ASN B 1 112 ? 3.793 -11.773 0.044 1 92.06 112 ASN B C 1
ATOM 1980 O O . ASN B 1 112 ? 4.25 -10.961 0.852 1 92.06 112 ASN B O 1
ATOM 1984 N N . SER B 1 113 ? 4.062 -11.75 -1.2 1 94.5 113 SER B N 1
ATOM 1985 C CA . SER B 1 113 ? 4.891 -10.688 -1.766 1 94.5 113 SER B CA 1
ATOM 1986 C C . SER B 1 113 ? 4.246 -9.32 -1.569 1 94.5 113 SER B C 1
ATOM 1988 O O . SER B 1 113 ? 4.91 -8.367 -1.162 1 94.5 113 SER B O 1
ATOM 1990 N N . ILE B 1 114 ? 2.938 -9.242 -1.821 1 94.44 114 ILE B N 1
ATOM 1991 C CA . ILE B 1 114 ? 2.215 -7.988 -1.664 1 94.44 114 ILE B CA 1
ATOM 1992 C C . ILE B 1 114 ? 2.158 -7.605 -0.187 1 94.44 114 ILE B C 1
ATOM 1994 O O . ILE B 1 114 ? 2.408 -6.453 0.172 1 94.44 114 ILE B O 1
ATOM 1998 N N . ASN B 1 115 ? 1.893 -8.633 0.679 1 92.12 115 ASN B N 1
ATOM 1999 C CA . ASN B 1 115 ? 1.838 -8.367 2.113 1 92.12 115 ASN B CA 1
ATOM 2000 C C . ASN B 1 115 ? 3.18 -7.879 2.646 1 92.12 115 ASN B C 1
ATOM 2002 O O . ASN B 1 115 ? 3.227 -7.008 3.518 1 92.12 115 ASN B O 1
ATOM 2006 N N . PHE B 1 116 ? 4.188 -8.438 2.119 1 93.31 116 PHE B N 1
ATOM 2007 C CA . PHE B 1 116 ? 5.523 -8.023 2.531 1 93.31 116 PHE B CA 1
ATOM 2008 C C . PHE B 1 116 ? 5.762 -6.551 2.213 1 93.31 116 PHE B C 1
ATOM 2010 O O . PHE B 1 116 ? 6.238 -5.797 3.061 1 93.31 116 PHE B O 1
ATOM 2017 N N . GLN B 1 117 ? 5.398 -6.137 1.012 1 93.94 117 GLN B N 1
ATOM 2018 C CA . GLN B 1 117 ? 5.605 -4.754 0.594 1 93.94 117 GLN B CA 1
ATOM 2019 C C . GLN B 1 117 ? 4.73 -3.799 1.403 1 93.94 117 GLN B C 1
ATOM 2021 O O . GLN B 1 117 ? 5.172 -2.713 1.784 1 93.94 117 GLN B O 1
ATOM 2026 N N . VAL B 1 118 ? 3.488 -4.203 1.676 1 93.88 118 VAL B N 1
ATOM 2027 C CA . VAL B 1 118 ? 2.59 -3.352 2.447 1 93.88 118 VAL B CA 1
ATOM 2028 C C . VAL B 1 118 ? 3.107 -3.213 3.877 1 93.88 118 VAL B C 1
ATOM 2030 O O . VAL B 1 118 ? 3.113 -2.115 4.438 1 93.88 118 VAL B O 1
ATOM 2033 N N . THR B 1 119 ? 3.578 -4.316 4.457 1 93.25 119 THR B N 1
ATOM 2034 C CA . THR B 1 119 ? 4.117 -4.281 5.812 1 93.25 119 THR B CA 1
ATOM 2035 C C . THR B 1 119 ? 5.371 -3.416 5.875 1 93.25 119 THR B C 1
ATOM 2037 O O . THR B 1 119 ? 5.57 -2.672 6.836 1 93.25 119 THR B O 1
ATOM 2040 N N . LYS B 1 120 ? 6.188 -3.555 4.867 1 93.75 120 LYS B N 1
ATOM 2041 C CA . LYS B 1 120 ? 7.383 -2.723 4.785 1 93.75 120 LYS B CA 1
ATOM 2042 C C . LYS B 1 120 ? 7.023 -1.24 4.762 1 93.75 120 LYS B C 1
ATOM 2044 O O . LYS B 1 120 ? 7.672 -0.428 5.426 1 93.75 120 LYS B O 1
ATOM 2049 N N . LEU B 1 121 ? 6.031 -0.906 3.982 1 95.25 121 LEU B N 1
ATOM 2050 C CA . LEU B 1 121 ? 5.57 0.477 3.92 1 95.25 121 LEU B CA 1
ATOM 2051 C C . LEU B 1 121 ? 5.008 0.925 5.266 1 95.25 121 LEU B C 1
ATOM 2053 O O . LEU B 1 121 ? 5.277 2.041 5.715 1 95.25 121 LEU B O 1
ATOM 2057 N N . MET B 1 122 ? 4.258 0.082 5.922 1 95.38 122 MET B N 1
ATOM 2058 C CA . MET B 1 122 ? 3.705 0.421 7.23 1 95.38 122 MET B CA 1
ATOM 2059 C C . MET B 1 122 ? 4.816 0.711 8.234 1 95.38 122 MET B C 1
ATOM 2061 O O . MET B 1 122 ? 4.695 1.624 9.055 1 95.38 122 MET B O 1
ATOM 2065 N N . LYS B 1 123 ? 5.832 -0.092 8.156 1 95.44 123 LYS B N 1
ATOM 2066 C CA . LYS B 1 123 ? 6.977 0.147 9.031 1 95.44 123 LYS B CA 1
ATOM 2067 C C . LYS B 1 123 ? 7.605 1.509 8.758 1 95.44 123 LYS B C 1
ATOM 2069 O O . LYS B 1 123 ? 7.965 2.236 9.688 1 95.44 123 LYS B O 1
ATOM 2074 N N . SER B 1 124 ? 7.727 1.822 7.496 1 95.94 124 SER B N 1
ATOM 2075 C CA . SER B 1 124 ? 8.258 3.127 7.117 1 95.94 124 SER B CA 1
ATOM 2076 C C . SER B 1 124 ? 7.391 4.258 7.652 1 95.94 124 SER B C 1
ATOM 2078 O O . SER B 1 124 ? 7.902 5.262 8.148 1 95.94 124 SER B O 1
ATOM 2080 N N . VAL B 1 125 ? 6.082 4.105 7.566 1 96 125 VAL B N 1
ATOM 2081 C CA . VAL B 1 125 ? 5.152 5.121 8.047 1 96 125 VAL B CA 1
ATOM 2082 C C . VAL B 1 125 ? 5.297 5.281 9.562 1 96 125 VAL B C 1
ATOM 2084 O O . VAL B 1 125 ? 5.297 6.402 10.078 1 96 125 VAL B O 1
ATOM 2087 N N . ASN B 1 126 ? 5.457 4.145 10.219 1 95.12 126 ASN B N 1
ATOM 2088 C CA . ASN B 1 126 ? 5.656 4.191 11.656 1 95.12 126 ASN B CA 1
ATOM 2089 C C . ASN B 1 126 ? 6.961 4.891 12.023 1 95.12 126 ASN B C 1
ATOM 2091 O O . ASN B 1 126 ? 7 5.695 12.961 1 95.12 126 ASN B O 1
ATOM 2095 N N . ASN B 1 127 ? 8 4.582 11.281 1 96.19 127 ASN B N 1
ATOM 2096 C CA . ASN B 1 127 ? 9.273 5.25 11.516 1 96.19 127 ASN B CA 1
ATOM 2097 C C . ASN B 1 127 ? 9.172 6.758 11.289 1 96.19 127 ASN B C 1
ATOM 2099 O O . ASN B 1 127 ? 9.742 7.543 12.047 1 96.19 127 ASN B O 1
ATOM 2103 N N . ALA B 1 128 ? 8.461 7.129 10.258 1 96.88 128 ALA B N 1
ATOM 2104 C CA . ALA B 1 128 ? 8.25 8.547 9.984 1 96.88 128 ALA B CA 1
ATOM 2105 C C . ALA B 1 128 ? 7.461 9.211 11.109 1 96.88 128 ALA B C 1
ATOM 2107 O O . ALA B 1 128 ? 7.742 10.352 11.492 1 96.88 128 ALA B O 1
ATOM 2108 N N . SER B 1 129 ? 6.492 8.477 11.633 1 95.5 129 SER B N 1
ATOM 2109 C CA . SER B 1 129 ? 5.688 8.992 12.734 1 95.5 129 SER B CA 1
ATOM 2110 C C . SER B 1 129 ? 6.547 9.242 13.977 1 95.5 129 SER B C 1
ATOM 2112 O O . SER B 1 129 ? 6.426 10.289 14.617 1 95.5 129 SER B O 1
ATOM 2114 N N . VAL B 1 130 ? 7.387 8.312 14.281 1 95.5 130 VAL B N 1
ATOM 2115 C CA . VAL B 1 130 ? 8.281 8.445 15.43 1 95.5 130 VAL B CA 1
ATOM 2116 C C . VAL B 1 130 ? 9.219 9.625 15.219 1 95.5 130 VAL B C 1
ATOM 2118 O O . VAL B 1 130 ? 9.461 10.406 16.141 1 95.5 130 VAL B O 1
ATOM 2121 N N . TYR B 1 131 ? 9.766 9.797 14.031 1 97.12 131 TYR B N 1
ATOM 2122 C CA . TYR B 1 131 ? 10.648 10.914 13.711 1 97.12 131 TYR B CA 1
ATOM 2123 C C . TYR B 1 131 ? 9.938 12.242 13.898 1 97.12 131 TYR B C 1
ATOM 2125 O O . TYR B 1 131 ? 10.5 13.172 14.492 1 97.12 131 TYR B O 1
ATOM 2133 N N . LEU B 1 132 ? 8.672 12.375 13.469 1 95.81 132 LEU B N 1
ATOM 2134 C CA . LEU B 1 132 ? 7.906 13.609 13.617 1 95.81 132 LEU B CA 1
ATOM 2135 C C . LEU B 1 132 ? 7.668 13.93 15.086 1 95.81 132 LEU B C 1
ATOM 2137 O O . LEU B 1 132 ? 7.672 15.102 15.484 1 95.81 132 LEU B O 1
ATOM 2141 N N . ASP B 1 133 ? 7.512 12.867 15.867 1 92.81 133 ASP B N 1
ATOM 2142 C CA . ASP B 1 133 ? 7.34 13.062 17.297 1 92.81 133 ASP B CA 1
ATOM 2143 C C . ASP B 1 133 ? 8.602 13.656 17.938 1 92.81 133 ASP B C 1
ATOM 2145 O O . ASP B 1 133 ? 8.523 14.391 18.906 1 92.81 133 ASP B O 1
ATOM 2149 N N . SER B 1 134 ? 9.75 13.375 17.344 1 92.81 134 SER B N 1
ATOM 2150 C CA . SER B 1 134 ? 11.016 13.867 17.891 1 92.81 134 SER B CA 1
ATOM 2151 C C . SER B 1 134 ? 11.219 15.344 17.547 1 92.81 134 SER B C 1
ATOM 2153 O O . SER B 1 134 ? 12.047 16.016 18.156 1 92.81 134 SER B O 1
ATOM 2155 N N . LEU B 1 135 ? 10.531 15.859 16.562 1 90.31 135 LEU B N 1
ATOM 2156 C CA . LEU B 1 135 ? 10.617 17.266 16.172 1 90.31 135 LEU B CA 1
ATOM 2157 C C . LEU B 1 135 ? 9.797 18.141 17.125 1 90.31 135 LEU B C 1
ATOM 2159 O O . LEU B 1 135 ? 10.039 19.344 17.219 1 90.31 135 LEU B O 1
ATOM 2163 N N . SER B 1 136 ? 8.719 17.562 17.719 1 78.12 136 SER B N 1
ATOM 2164 C CA . SER B 1 136 ? 7.82 18.328 18.578 1 78.12 136 SER B CA 1
ATOM 2165 C C . SER B 1 136 ? 8.297 18.328 20.031 1 78.12 136 SER B C 1
ATOM 2167 O O . SER B 1 136 ? 8.133 19.328 20.734 1 78.12 136 SER B O 1
#